Protein AF-A0A1A8MGW4-F1 (afdb_monomer_lite)

Secondary structure (DSSP, 8-state):
--HHHHHHHHHHTTHHHHHHHHHHHTSSTTSHHHHH-TTHHHHHHHHHHHHHHH--SGGGSHHHHHHHTT-TT-TT-HHHHHHHHHHHHHHHHHHHHHHHH-SSHHHHHT-HHHHHHHHHHHHHHS-GGG---SS--SHHHHHHHHHHHHHIIIIIHHHHHTTHHHHHSSGGGS-S--SSPPPSSTT---HHHHHHHSPPHHHHHHHHHHHHHHTS--

InterPro domains:
  IPR000907 Lipoxygenase [PTHR11771] (2-216)
  IPR013819 Lipoxygenase, C-terminal [PF00305] (2-186)
  IPR013819 Lipoxygenase, C-terminal [PS51393] (1-218)
  IPR036226 Lipoxigenase, C-terminal domain superfamily [SSF48484] (2-216)

Foldseek 3Di:
DDLLCVVCCVLCVCVVVVVVVCVVAQQDVVHLQQQFAACHNVNVVVVVVVVQQVAAPQCLQLVSVCVVVVNCPPPPPVVSVVLVVLLVVQLVVLLVSLCVPDVWLVSQQPPPVNLVVQCCCCVPPGDVPRHRDNGGRGSSNVSSNSSSSSCVSPVVCLVVQLCQLVQCVVVVRPASAFQDDDDPDPPPDDPVNVVNGGDDPVSSVSSNVVSVVRNDDD

Radius of gyration: 21.29 Å; chains: 1; bounding box: 43×35×67 Å

Sequence (218 aa):
QHPLHQLLMPHVKTSLQINLQARASLLAAKGVFDQAVSSGLKTIPVLLSRAAARTRYRSLCVPDDVVDRGVDKLPHSYYAQDALRVWDTLYRFVCSWVELYYRTDKHVQNDCELQNWICDINTHGFSGDSGFPSSFHAQAEVSKFVTMLIFSCSALHAAVNFSQLDFALWMPNCPGTMMQPPPQVKGQITEDDIVSFLPDANAACRVVMTLTMLSQPG

Organism: NCBI:txid704102

Structure (mmCIF, N/CA/C/O backbone):
data_AF-A0A1A8MGW4-F1
#
_entry.id   AF-A0A1A8MGW4-F1
#
loop_
_atom_site.group_PDB
_atom_site.id
_atom_site.type_symbol
_atom_site.label_atom_id
_atom_site.label_alt_id
_atom_site.label_comp_id
_atom_site.label_asym_id
_atom_site.label_entity_id
_atom_site.label_seq_id
_atom_site.pdbx_PDB_ins_code
_atom_site.Cartn_x
_atom_site.Cartn_y
_atom_site.Cartn_z
_atom_site.occupancy
_atom_site.B_iso_or_equiv
_atom_site.auth_seq_id
_atom_site.auth_comp_id
_atom_site.auth_asym_id
_atom_site.auth_atom_id
_atom_site.pdbx_PDB_model_num
ATOM 1 N N . GLN A 1 1 ? -1.111 4.229 30.331 1.00 83.19 1 GLN A N 1
ATOM 2 C CA . GLN A 1 1 ? -0.587 3.968 28.973 1.00 83.19 1 GLN A CA 1
ATOM 3 C C . GLN A 1 1 ? -1.745 3.430 28.147 1.00 83.19 1 GLN A C 1
ATOM 5 O O . GLN A 1 1 ? -2.419 2.533 28.638 1.00 83.19 1 GLN A O 1
ATOM 10 N N . HIS A 1 2 ? -2.020 4.002 26.974 1.00 97.88 2 HIS A N 1
ATOM 11 C CA . HIS A 1 2 ? -3.197 3.649 26.172 1.00 97.88 2 HIS A CA 1
ATOM 12 C C . HIS A 1 2 ? -3.078 2.224 25.579 1.00 97.88 2 HIS A C 1
ATOM 14 O O . HIS A 1 2 ? -2.012 1.889 25.047 1.00 97.88 2 HIS A O 1
ATOM 20 N N . PRO A 1 3 ? -4.125 1.374 25.623 1.00 97.69 3 PRO A N 1
ATOM 21 C CA . PRO A 1 3 ? -4.047 -0.019 25.164 1.00 97.69 3 PRO A CA 1
ATOM 22 C C . PRO A 1 3 ? -3.753 -0.144 23.664 1.00 97.69 3 PRO A C 1
ATOM 24 O O . PRO A 1 3 ? -2.980 -1.010 23.259 1.00 97.69 3 PRO A O 1
ATOM 27 N N . LEU A 1 4 ? -4.293 0.751 22.829 1.00 98.31 4 LEU A N 1
ATOM 28 C CA . LEU A 1 4 ? -3.977 0.744 21.394 1.00 98.31 4 LEU A CA 1
ATOM 29 C C . LEU A 1 4 ? -2.532 1.153 21.096 1.00 98.31 4 LEU A C 1
ATOM 31 O O . LEU A 1 4 ? -1.962 0.663 20.132 1.00 98.31 4 LEU A O 1
ATOM 35 N N . HIS A 1 5 ? -1.898 1.983 21.930 1.00 97.75 5 HIS A N 1
ATOM 36 C CA . HIS A 1 5 ? -0.476 2.282 21.757 1.00 97.75 5 HIS A CA 1
ATOM 37 C C . HIS A 1 5 ? 0.364 1.013 21.964 1.00 97.75 5 HIS A C 1
ATOM 39 O O . HIS A 1 5 ? 1.257 0.725 21.175 1.00 97.75 5 HIS A O 1
ATOM 45 N N . GLN A 1 6 ? 0.066 0.219 22.998 1.00 97.31 6 GLN A N 1
ATOM 46 C CA . GLN A 1 6 ? 0.772 -1.046 23.234 1.00 97.31 6 GLN A CA 1
ATOM 47 C C . GLN A 1 6 ? 0.593 -2.031 22.072 1.00 97.31 6 GLN A C 1
ATOM 49 O O . GLN A 1 6 ? 1.564 -2.663 21.663 1.00 97.31 6 GLN A O 1
ATOM 54 N N . LEU A 1 7 ? -0.619 -2.109 21.518 1.00 98.19 7 LEU A N 1
ATOM 55 C CA . LEU A 1 7 ? -0.929 -2.964 20.376 1.00 98.19 7 LEU A CA 1
ATOM 56 C C . LEU A 1 7 ? -0.235 -2.509 19.083 1.00 98.19 7 LEU A C 1
ATOM 58 O O . LEU A 1 7 ? 0.313 -3.329 18.358 1.00 98.19 7 LEU A O 1
ATOM 62 N N . LEU A 1 8 ? -0.265 -1.209 18.777 1.00 98.19 8 LEU A N 1
ATOM 63 C CA . LEU A 1 8 ? 0.142 -0.680 17.472 1.00 98.19 8 LEU A CA 1
ATOM 64 C C . LEU A 1 8 ? 1.644 -0.430 17.349 1.00 98.19 8 LEU A C 1
ATOM 66 O O . LEU A 1 8 ? 2.193 -0.566 16.256 1.00 98.19 8 LEU A O 1
ATOM 70 N N . MET A 1 9 ? 2.326 -0.066 18.438 1.00 96.62 9 MET A N 1
ATOM 71 C CA . MET A 1 9 ? 3.732 0.341 18.366 1.00 96.62 9 MET A CA 1
ATOM 72 C C . MET A 1 9 ? 4.667 -0.696 17.728 1.00 96.62 9 MET A C 1
ATOM 74 O O . MET A 1 9 ? 5.508 -0.282 16.926 1.00 96.62 9 MET A O 1
ATOM 78 N N . PRO A 1 10 ? 4.537 -2.013 17.986 1.00 96.44 10 PRO A N 1
ATOM 79 C CA . PRO A 1 10 ? 5.336 -3.022 17.291 1.00 96.44 10 PRO A CA 1
ATOM 80 C C . PRO A 1 10 ? 5.195 -2.992 15.761 1.00 96.44 10 PRO A C 1
ATOM 82 O O . PRO A 1 10 ? 6.145 -3.339 15.068 1.00 96.44 10 PRO A O 1
ATOM 85 N N . HIS A 1 11 ? 4.053 -2.541 15.231 1.00 97.00 11 HIS A N 1
ATOM 86 C CA . HIS A 1 11 ? 3.763 -2.525 13.794 1.00 97.00 11 HIS A CA 1
ATOM 87 C C . HIS A 1 11 ? 4.236 -1.254 13.074 1.00 97.00 11 HIS A C 1
ATOM 89 O O . HIS A 1 11 ? 4.415 -1.283 11.861 1.00 97.00 11 HIS A O 1
ATOM 95 N N . VAL A 1 12 ? 4.449 -0.144 13.791 1.00 96.06 12 VAL A N 1
ATOM 96 C CA . VAL A 1 12 ? 4.785 1.164 13.181 1.00 96.06 12 VAL A CA 1
ATOM 97 C C . VAL A 1 12 ? 6.164 1.700 13.567 1.00 96.06 12 VAL A C 1
ATOM 99 O O . VAL A 1 12 ? 6.613 2.707 13.017 1.00 96.06 12 VAL A O 1
ATOM 102 N N . LYS A 1 13 ? 6.857 1.045 14.511 1.00 93.19 13 LYS A N 1
ATOM 103 C CA . LYS A 1 13 ? 8.094 1.545 15.140 1.00 93.19 13 LYS A CA 1
ATOM 104 C C . LYS A 1 13 ? 9.158 2.009 14.141 1.00 93.19 13 LYS A C 1
ATOM 106 O O . LYS A 1 13 ? 9.820 3.013 14.386 1.00 93.19 13 LYS A O 1
ATOM 111 N N . THR A 1 14 ? 9.348 1.284 13.042 1.00 92.31 14 THR A N 1
ATOM 112 C CA . THR A 1 14 ? 10.408 1.554 12.055 1.00 92.31 14 THR A CA 1
ATOM 113 C C . THR A 1 14 ? 9.926 2.373 10.856 1.00 92.31 14 THR A C 1
ATOM 115 O O . THR A 1 14 ? 10.753 2.884 10.098 1.00 92.31 14 THR A O 1
ATOM 118 N N . SER A 1 15 ? 8.611 2.569 10.695 1.00 94.75 15 SER A N 1
ATOM 119 C CA . SER A 1 15 ? 8.018 3.180 9.499 1.00 94.75 15 SER A CA 1
ATOM 120 C C . SER A 1 15 ? 8.496 4.615 9.260 1.00 94.75 15 SER A C 1
ATOM 122 O O . SER A 1 15 ? 8.776 4.997 8.126 1.00 94.75 15 SER A O 1
ATOM 124 N N . LEU A 1 16 ? 8.647 5.424 10.314 1.00 94.31 16 LEU A N 1
ATOM 125 C CA . LEU A 1 16 ? 9.127 6.802 10.162 1.00 94.31 16 LEU A CA 1
ATOM 126 C C . LEU A 1 16 ? 10.582 6.850 9.676 1.00 94.31 16 LEU A C 1
ATOM 128 O O . LEU A 1 16 ? 10.905 7.625 8.776 1.00 94.31 16 LEU A O 1
ATOM 132 N N . GLN A 1 17 ? 11.445 6.010 10.252 1.00 95.12 17 GLN A N 1
ATOM 133 C CA . GLN A 1 17 ? 12.865 5.966 9.913 1.00 95.12 17 GLN A CA 1
ATOM 134 C C . GLN A 1 17 ? 13.069 5.570 8.448 1.00 95.12 17 GLN A C 1
ATOM 136 O O . GLN A 1 17 ? 13.756 6.285 7.716 1.00 95.12 17 GLN A O 1
ATOM 141 N N . ILE A 1 18 ? 12.433 4.480 8.003 1.00 93.44 18 ILE A N 1
ATOM 142 C CA . ILE A 1 18 ? 12.580 4.017 6.618 1.00 93.44 18 ILE A CA 1
ATOM 143 C C . ILE A 1 18 ? 12.002 5.031 5.621 1.00 93.44 18 ILE A C 1
ATOM 145 O O . ILE A 1 18 ? 12.614 5.290 4.587 1.00 93.44 18 ILE A O 1
ATOM 149 N N . ASN A 1 19 ? 10.899 5.707 5.964 1.00 96.25 19 ASN A N 1
ATOM 150 C CA . ASN A 1 19 ? 10.316 6.751 5.117 1.00 96.25 19 ASN A CA 1
ATOM 151 C C . ASN A 1 19 ? 11.226 7.982 4.986 1.00 96.25 19 ASN A C 1
ATOM 153 O O . ASN A 1 19 ? 11.299 8.583 3.914 1.00 96.25 19 ASN A O 1
ATOM 157 N N . LEU A 1 20 ? 11.930 8.378 6.051 1.00 96.12 20 LEU A N 1
ATOM 158 C CA . LEU A 1 20 ? 12.922 9.456 5.981 1.00 96.12 20 LEU A CA 1
ATOM 159 C C . LEU A 1 20 ? 14.117 9.060 5.108 1.00 96.12 20 LEU A C 1
ATOM 161 O O . LEU A 1 20 ? 14.551 9.855 4.275 1.00 96.12 20 LEU A O 1
ATOM 165 N N . GLN A 1 21 ? 14.598 7.824 5.239 1.00 94.75 21 GLN A N 1
ATOM 166 C CA . GLN A 1 21 ? 15.690 7.314 4.415 1.00 94.75 21 GLN A CA 1
ATOM 167 C C . GLN A 1 21 ? 15.291 7.231 2.935 1.00 94.75 21 GLN A C 1
ATOM 169 O O . GLN A 1 21 ? 16.032 7.713 2.082 1.00 94.75 21 GLN A O 1
ATOM 174 N N . ALA A 1 22 ? 14.090 6.732 2.625 1.00 94.81 22 ALA A N 1
ATOM 175 C CA . ALA A 1 22 ? 13.559 6.676 1.263 1.00 94.81 22 ALA A CA 1
ATOM 176 C C . ALA A 1 22 ? 13.463 8.065 0.610 1.00 94.81 22 ALA A C 1
ATOM 178 O O . ALA A 1 22 ? 13.804 8.223 -0.562 1.00 94.81 22 ALA A O 1
ATOM 179 N N . ARG A 1 23 ? 13.065 9.102 1.362 1.00 95.50 23 ARG A N 1
ATOM 180 C CA . ARG A 1 23 ? 13.070 10.489 0.859 1.00 95.50 23 ARG A CA 1
ATOM 181 C C . ARG A 1 23 ? 14.473 10.981 0.506 1.00 95.50 23 ARG A C 1
ATOM 183 O O . ARG A 1 23 ? 14.608 11.750 -0.437 1.00 95.50 23 ARG A O 1
ATOM 190 N N . ALA A 1 24 ? 15.495 10.540 1.238 1.00 94.25 24 ALA A N 1
ATOM 191 C CA . ALA A 1 24 ? 16.879 10.954 1.030 1.00 94.25 24 ALA A CA 1
ATOM 192 C C . ALA A 1 24 ? 17.615 10.148 -0.056 1.00 94.25 24 ALA A C 1
ATOM 194 O O . ALA A 1 24 ? 18.531 10.685 -0.674 1.00 94.25 24 ALA A O 1
ATOM 195 N N . SER A 1 25 ? 17.246 8.883 -0.292 1.00 91.94 25 SER A N 1
ATOM 196 C CA . SER A 1 25 ? 17.969 7.988 -1.213 1.00 91.94 25 SER A CA 1
ATOM 197 C C . SER A 1 25 ? 17.174 7.554 -2.447 1.00 91.94 25 SER A C 1
ATOM 199 O O . SER A 1 25 ? 17.747 7.430 -3.528 1.00 91.94 25 SER A O 1
ATOM 201 N N . LEU A 1 26 ? 15.864 7.323 -2.324 1.00 94.75 26 LEU A N 1
ATOM 202 C CA . LEU A 1 26 ? 15.024 6.854 -3.432 1.00 94.75 26 LEU A CA 1
ATOM 203 C C . LEU A 1 26 ? 14.402 8.025 -4.193 1.00 94.75 26 LEU A C 1
ATOM 205 O O . LEU A 1 26 ? 14.451 8.051 -5.422 1.00 94.75 26 LEU A O 1
ATOM 209 N N . LEU A 1 27 ? 13.840 8.986 -3.454 1.00 95.00 27 LEU A N 1
ATOM 210 C CA . LEU A 1 27 ? 13.022 10.089 -3.977 1.00 95.00 27 LEU A CA 1
ATOM 211 C C . LEU A 1 27 ? 13.767 11.437 -4.037 1.00 95.00 27 LEU A C 1
ATOM 213 O O . LEU A 1 27 ? 13.139 12.482 -4.208 1.00 95.00 27 LEU A O 1
ATOM 217 N N . ALA A 1 28 ? 15.091 11.422 -3.881 1.00 94.81 28 ALA A N 1
ATOM 218 C CA . ALA A 1 28 ? 15.945 12.603 -3.972 1.00 94.81 28 ALA A CA 1
ATOM 219 C C . ALA A 1 28 ? 16.583 12.744 -5.362 1.00 94.81 28 ALA A C 1
ATOM 221 O O . ALA A 1 28 ? 16.629 11.789 -6.138 1.00 94.81 28 ALA A O 1
ATOM 222 N N . ALA A 1 29 ? 17.135 13.927 -5.653 1.00 95.75 29 ALA A N 1
ATOM 223 C CA . ALA A 1 29 ? 17.996 14.140 -6.818 1.00 95.75 29 ALA A CA 1
ATOM 224 C C . ALA A 1 29 ? 19.143 13.121 -6.825 1.00 95.75 29 ALA A C 1
ATOM 226 O O . ALA A 1 29 ? 19.781 12.905 -5.794 1.00 95.75 29 ALA A O 1
ATOM 227 N N . LYS A 1 30 ? 19.412 12.513 -7.986 1.00 94.38 30 LYS A N 1
ATOM 228 C CA . LYS A 1 30 ? 20.348 11.383 -8.144 1.00 94.38 30 LYS A CA 1
ATOM 229 C C . LYS A 1 30 ? 19.950 10.108 -7.379 1.00 94.38 30 LYS A C 1
ATOM 231 O O . LYS A 1 30 ? 20.759 9.188 -7.294 1.00 94.38 30 LYS A O 1
ATOM 236 N N . GLY A 1 31 ? 18.735 10.046 -6.839 1.00 95.00 31 GLY A N 1
ATOM 237 C CA . GLY A 1 31 ? 18.153 8.839 -6.267 1.00 95.00 31 GLY A CA 1
ATOM 238 C C . GLY A 1 31 ? 17.671 7.862 -7.338 1.00 95.00 31 GLY A C 1
ATOM 239 O O . GLY A 1 31 ? 17.712 8.145 -8.536 1.00 95.00 31 GLY A O 1
ATOM 240 N N . VAL A 1 32 ? 17.185 6.699 -6.905 1.00 95.44 32 VAL A N 1
ATOM 241 C CA . VAL A 1 32 ? 16.803 5.598 -7.810 1.00 95.44 32 VAL A CA 1
ATOM 242 C C . VAL A 1 32 ? 15.712 6.016 -8.797 1.00 95.44 32 VAL A C 1
ATOM 244 O O . VAL A 1 32 ? 15.836 5.749 -9.992 1.00 95.44 32 VAL A O 1
ATOM 247 N N . PHE A 1 33 ? 14.680 6.725 -8.327 1.00 95.69 33 PHE A N 1
ATOM 248 C CA . PHE A 1 33 ? 13.597 7.183 -9.202 1.00 95.69 33 PHE A CA 1
ATOM 249 C C . PHE A 1 33 ? 14.053 8.225 -10.225 1.00 95.69 33 PHE A C 1
ATOM 251 O O . PHE A 1 33 ? 13.479 8.295 -11.303 1.00 95.69 33 PHE A O 1
ATOM 258 N N . ASP A 1 34 ? 15.075 9.018 -9.905 1.00 95.56 34 ASP A N 1
ATOM 259 C CA . ASP A 1 34 ? 15.643 10.016 -10.817 1.00 95.56 34 ASP A CA 1
ATOM 260 C C . ASP A 1 34 ? 16.519 9.369 -11.899 1.00 95.56 34 ASP A C 1
ATOM 262 O O . ASP A 1 34 ? 16.563 9.827 -13.035 1.00 95.56 34 ASP A O 1
ATOM 266 N N . GLN A 1 35 ? 17.227 8.293 -11.542 1.00 94.69 35 GLN A N 1
ATOM 267 C CA . GLN A 1 35 ? 18.264 7.700 -12.388 1.00 94.69 35 GLN A CA 1
ATOM 268 C C . GLN A 1 35 ? 17.813 6.497 -13.212 1.00 94.69 35 GLN A C 1
ATOM 270 O O . GLN A 1 35 ? 18.474 6.176 -14.196 1.00 94.69 35 GLN A O 1
ATOM 275 N N . ALA A 1 36 ? 16.771 5.782 -12.784 1.00 95.69 36 ALA A N 1
ATOM 276 C CA . ALA A 1 36 ? 16.476 4.459 -13.331 1.00 95.69 36 ALA A CA 1
ATOM 277 C C . ALA A 1 36 ? 14.982 4.155 -13.530 1.00 95.69 36 ALA A C 1
ATOM 279 O O . ALA A 1 36 ? 14.645 3.075 -14.013 1.00 95.69 36 ALA A O 1
ATOM 280 N N . VAL A 1 37 ? 14.082 5.084 -13.183 1.00 95.94 37 VAL A N 1
ATOM 281 C CA . VAL A 1 37 ? 12.630 4.894 -13.318 1.00 95.94 37 VAL A CA 1
ATOM 282 C C . VAL A 1 37 ? 12.035 5.989 -14.197 1.00 95.94 37 VAL A C 1
ATOM 284 O O . VAL A 1 37 ? 12.246 7.174 -13.954 1.00 95.94 37 VAL A O 1
ATOM 287 N N . S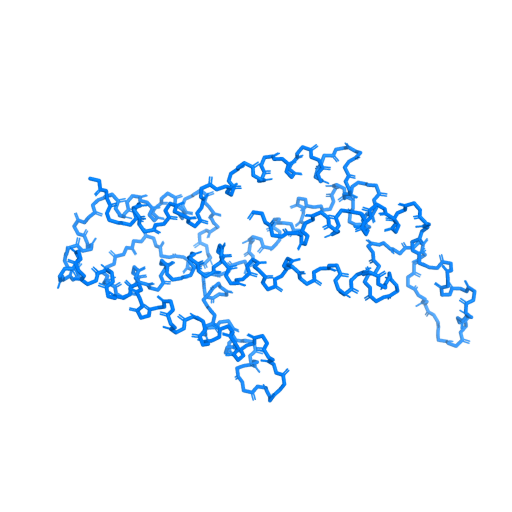ER A 1 38 ? 11.243 5.600 -15.199 1.00 94.25 38 SER A N 1
ATOM 288 C CA . SER A 1 38 ? 10.681 6.517 -16.211 1.00 94.25 38 SER A CA 1
ATOM 289 C C . SER A 1 38 ? 9.835 7.657 -15.641 1.00 94.25 38 SER A C 1
ATOM 291 O O . SER A 1 38 ? 9.742 8.723 -16.248 1.00 94.25 38 SER A O 1
ATOM 293 N N . SER A 1 39 ? 9.226 7.469 -14.466 1.00 91.56 39 SER A N 1
ATOM 294 C CA . SER A 1 39 ? 8.470 8.535 -13.813 1.00 91.56 39 SER A CA 1
ATOM 295 C C . SER A 1 39 ? 9.355 9.744 -13.489 1.00 91.56 39 SER A C 1
ATOM 297 O O . SER A 1 39 ? 8.867 10.877 -13.509 1.00 91.56 39 SER A O 1
ATOM 299 N N . GLY A 1 40 ? 10.640 9.531 -13.178 1.00 92.50 40 GLY A N 1
ATOM 300 C CA . GLY A 1 40 ? 11.527 10.578 -12.674 1.00 92.50 40 GLY A CA 1
ATOM 301 C C . GLY A 1 40 ? 10.993 11.231 -11.393 1.00 92.50 40 GLY A C 1
ATOM 302 O O . GLY A 1 40 ? 9.954 10.846 -10.853 1.00 92.50 40 GLY A O 1
ATOM 303 N N . LEU A 1 41 ? 11.658 12.281 -10.909 1.00 94.50 41 LEU A N 1
ATOM 304 C CA . LEU A 1 41 ? 11.217 12.981 -9.691 1.00 94.50 41 LEU A CA 1
ATOM 305 C C . LEU A 1 41 ? 10.024 13.914 -9.908 1.00 94.50 41 LEU A C 1
ATOM 307 O O . LEU A 1 41 ? 9.239 14.136 -8.990 1.00 94.50 41 LEU A O 1
ATOM 311 N N . LYS A 1 42 ? 9.859 14.459 -11.119 1.00 93.56 42 LYS A N 1
ATOM 312 C CA . LYS A 1 42 ? 8.791 15.430 -11.413 1.00 93.56 42 LYS A CA 1
ATOM 313 C C . LYS A 1 42 ? 7.399 14.797 -11.390 1.00 93.56 42 LYS A C 1
ATOM 315 O O . LYS A 1 42 ? 6.435 15.458 -11.014 1.00 93.56 42 LYS A O 1
ATOM 320 N N . THR A 1 43 ? 7.290 13.526 -11.776 1.00 93.88 43 THR A N 1
ATOM 321 C CA . THR A 1 43 ? 5.995 12.834 -11.861 1.00 93.88 43 THR A CA 1
ATOM 322 C C . THR A 1 43 ? 5.543 12.290 -10.511 1.00 93.88 43 THR A C 1
ATOM 324 O O . THR A 1 43 ? 4.340 12.196 -10.275 1.00 93.88 43 THR A O 1
ATOM 327 N N . ILE A 1 44 ? 6.469 11.964 -9.602 1.00 93.31 44 ILE A N 1
ATOM 328 C CA . ILE A 1 44 ? 6.143 11.330 -8.315 1.00 93.31 44 ILE A CA 1
ATOM 329 C C . ILE A 1 44 ? 5.135 12.146 -7.488 1.00 93.31 44 ILE A C 1
ATOM 331 O O . ILE A 1 44 ? 4.118 11.568 -7.102 1.00 93.31 44 ILE A O 1
ATOM 335 N N . PRO A 1 45 ? 5.301 13.467 -7.269 1.00 94.31 45 PRO A N 1
ATOM 336 C CA . PRO A 1 45 ? 4.310 14.257 -6.538 1.00 94.31 45 PRO A CA 1
ATOM 337 C C . PRO A 1 45 ? 2.923 14.235 -7.190 1.00 94.31 45 PRO A C 1
ATOM 339 O O . PRO A 1 45 ? 1.913 14.158 -6.494 1.00 94.31 45 PRO A O 1
ATOM 342 N N . VAL A 1 46 ? 2.861 14.252 -8.526 1.00 95.69 46 VAL A N 1
ATOM 343 C CA . VAL A 1 46 ? 1.597 14.211 -9.279 1.00 95.69 46 VAL A CA 1
ATOM 344 C C . VAL A 1 46 ? 0.918 12.852 -9.124 1.00 95.69 46 VAL A C 1
ATOM 346 O O . VAL A 1 46 ? -0.287 12.790 -8.879 1.00 95.69 46 VAL A O 1
ATOM 349 N N . LEU A 1 47 ? 1.681 11.763 -9.244 1.00 95.06 47 LEU A N 1
ATOM 350 C CA . LEU A 1 47 ? 1.171 10.404 -9.090 1.00 95.06 47 LEU A CA 1
ATOM 351 C C . LEU A 1 47 ? 0.653 10.169 -7.666 1.00 95.06 47 LEU A C 1
ATOM 353 O O . LEU A 1 47 ? -0.475 9.708 -7.503 1.00 95.06 47 LEU A O 1
ATOM 357 N N . LEU A 1 48 ? 1.438 10.546 -6.652 1.00 93.00 48 LEU A N 1
ATOM 358 C CA . LEU A 1 48 ? 1.065 10.403 -5.244 1.00 93.00 48 LEU A CA 1
ATOM 359 C C . LEU A 1 48 ? -0.142 11.271 -4.881 1.00 93.00 48 LEU A C 1
ATOM 361 O O . LEU A 1 48 ? -1.045 10.787 -4.209 1.00 93.00 48 LEU A O 1
ATOM 365 N N . SER A 1 49 ? -0.210 12.514 -5.369 1.00 92.94 49 SER A N 1
ATOM 366 C CA . SER A 1 49 ? -1.367 13.393 -5.152 1.00 92.94 49 SER A CA 1
ATOM 367 C C . SER A 1 49 ? -2.649 12.804 -5.750 1.00 92.94 49 SER A C 1
ATOM 369 O O . SER A 1 49 ? -3.680 12.744 -5.079 1.00 92.94 49 SER A O 1
ATOM 371 N N . ARG A 1 50 ? -2.586 12.292 -6.988 1.00 94.12 50 ARG A N 1
ATOM 372 C CA . ARG A 1 50 ? -3.734 11.642 -7.642 1.00 94.12 50 ARG A CA 1
ATOM 373 C C . ARG A 1 50 ? -4.145 10.348 -6.944 1.00 94.12 50 ARG A C 1
ATOM 375 O O . ARG A 1 50 ? -5.340 10.089 -6.827 1.00 94.12 50 ARG A O 1
ATOM 382 N N . ALA A 1 51 ? -3.180 9.543 -6.501 1.00 93.38 51 ALA A N 1
ATOM 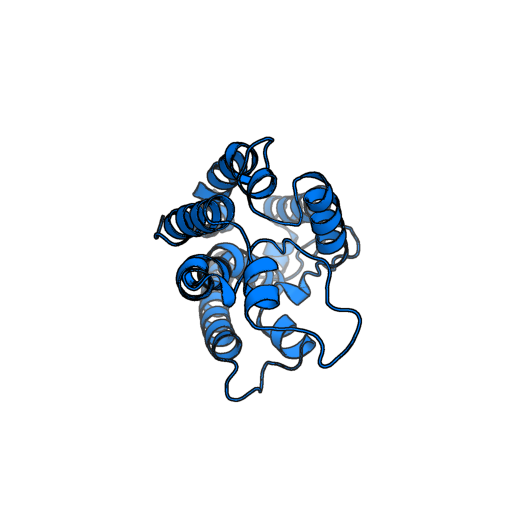383 C CA . ALA A 1 51 ? -3.450 8.336 -5.729 1.00 93.38 51 ALA A CA 1
ATOM 384 C C . ALA A 1 51 ? -4.126 8.684 -4.397 1.00 93.38 51 ALA A C 1
ATOM 386 O O . ALA A 1 51 ? -5.204 8.167 -4.125 1.00 93.38 51 ALA A O 1
ATOM 387 N N . ALA A 1 52 ? -3.572 9.632 -3.633 1.00 91.31 52 ALA A N 1
ATOM 388 C CA . ALA A 1 52 ? -4.123 10.077 -2.354 1.00 91.31 52 ALA A CA 1
ATOM 389 C C . ALA A 1 52 ? -5.568 10.586 -2.479 1.00 91.31 52 ALA A C 1
ATOM 391 O O . ALA A 1 52 ? -6.424 10.194 -1.690 1.00 91.31 52 ALA A O 1
ATOM 392 N N . ALA A 1 53 ? -5.876 11.372 -3.518 1.00 91.75 53 ALA A N 1
ATOM 393 C CA . ALA A 1 53 ? -7.236 11.853 -3.783 1.00 91.75 53 ALA A CA 1
ATOM 394 C C . ALA A 1 53 ? -8.239 10.720 -4.09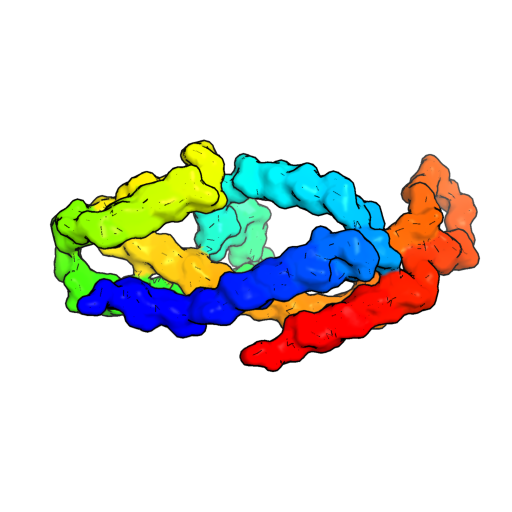6 1.00 91.75 53 ALA A C 1
ATOM 396 O O . ALA A 1 53 ? -9.451 10.875 -3.913 1.00 91.75 53 ALA A O 1
ATOM 397 N N . ARG A 1 54 ? -7.752 9.570 -4.578 1.00 92.19 54 ARG A N 1
ATOM 398 C CA . ARG A 1 54 ? -8.560 8.388 -4.918 1.00 92.19 54 ARG A CA 1
ATOM 399 C C . ARG A 1 54 ? -8.586 7.331 -3.819 1.00 92.19 54 ARG A C 1
ATOM 401 O O . ARG A 1 54 ? -9.450 6.461 -3.875 1.00 92.19 54 ARG A O 1
ATOM 408 N N . THR A 1 55 ? -7.695 7.404 -2.834 1.00 93.56 55 THR A N 1
ATOM 409 C CA . THR A 1 55 ? -7.688 6.486 -1.694 1.00 93.56 55 THR A CA 1
ATOM 410 C C . THR A 1 55 ? -9.006 6.587 -0.940 1.00 93.56 55 THR A C 1
ATOM 412 O O . THR A 1 55 ? -9.508 7.682 -0.664 1.00 93.56 55 THR A O 1
ATOM 415 N N . ARG A 1 56 ? -9.582 5.432 -0.614 1.00 95.25 56 ARG A N 1
ATOM 416 C CA . ARG A 1 56 ? -10.769 5.327 0.229 1.00 95.25 56 ARG A CA 1
ATOM 417 C C . ARG A 1 56 ? -10.461 4.415 1.406 1.00 95.25 56 ARG A C 1
ATOM 419 O O . ARG A 1 56 ? -9.736 3.441 1.245 1.00 95.25 56 ARG A O 1
ATOM 426 N N . TYR A 1 57 ? -11.039 4.678 2.574 1.00 96.81 57 TYR A N 1
ATOM 427 C CA . TYR A 1 57 ? -10.891 3.779 3.728 1.00 96.81 57 TYR A CA 1
ATOM 428 C C . TYR A 1 57 ? -11.278 2.340 3.364 1.00 96.81 57 TYR A C 1
ATOM 430 O O . TYR A 1 57 ? -10.552 1.391 3.645 1.00 96.81 57 TYR A O 1
ATOM 438 N N . ARG A 1 58 ? -12.379 2.205 2.620 1.00 97.12 58 ARG A N 1
ATOM 439 C CA . ARG A 1 58 ? -12.888 0.933 2.109 1.00 97.12 58 ARG A CA 1
ATOM 440 C C . ARG A 1 58 ? -11.867 0.176 1.244 1.00 97.12 58 ARG A C 1
ATOM 442 O O . ARG A 1 58 ? -11.744 -1.029 1.406 1.00 97.12 58 ARG A O 1
ATOM 449 N N . SER A 1 59 ? -11.067 0.865 0.421 1.00 96.75 59 SER A N 1
ATOM 450 C CA . SER A 1 59 ? -10.029 0.218 -0.404 1.00 96.75 59 SER A CA 1
ATOM 451 C C . SER A 1 59 ? -8.815 -0.268 0.398 1.00 96.75 59 SER A C 1
ATOM 453 O O . SER A 1 59 ? -7.945 -0.930 -0.155 1.00 96.75 59 SER A O 1
ATOM 455 N N . LEU A 1 60 ? -8.717 0.080 1.685 1.00 97.56 60 LEU A N 1
ATOM 456 C CA . LEU A 1 60 ? -7.676 -0.413 2.594 1.00 97.56 60 LEU A CA 1
ATOM 457 C C . LEU A 1 60 ? -8.177 -1.566 3.475 1.00 97.56 60 LEU A C 1
ATOM 459 O O . LEU A 1 60 ? -7.386 -2.223 4.151 1.00 97.56 60 LEU A O 1
ATOM 463 N N . CYS A 1 61 ? -9.484 -1.833 3.478 1.00 98.69 61 CYS A N 1
ATOM 464 C CA . CYS A 1 61 ? -10.067 -2.968 4.176 1.00 98.69 61 CYS A CA 1
ATOM 465 C C . CYS A 1 61 ? -10.179 -4.154 3.220 1.00 98.69 61 CYS A C 1
ATOM 467 O O . CYS A 1 61 ? -11.008 -4.133 2.315 1.00 98.69 61 CYS A O 1
ATOM 469 N N . VAL A 1 62 ? -9.381 -5.205 3.437 1.00 98.50 62 VAL A N 1
ATOM 470 C CA . VAL A 1 62 ? -9.260 -6.329 2.488 1.00 98.50 62 VAL A CA 1
ATOM 471 C C . VAL A 1 62 ? -10.607 -6.915 2.060 1.00 98.50 62 VAL A C 1
ATOM 473 O O . VAL A 1 62 ? -10.801 -7.022 0.853 1.00 98.50 62 VAL A O 1
ATOM 476 N N . PRO A 1 63 ? -11.551 -7.256 2.967 1.00 98.38 63 PRO A N 1
ATOM 477 C CA . PRO A 1 63 ? -12.823 -7.847 2.558 1.00 98.38 63 PRO A CA 1
ATOM 478 C C . PRO A 1 63 ? -13.655 -6.925 1.670 1.00 98.38 63 PRO A C 1
ATOM 480 O O . PRO A 1 63 ? -14.362 -7.402 0.790 1.00 98.38 63 PRO A O 1
ATOM 483 N N . ASP A 1 64 ? -13.566 -5.614 1.892 1.00 98.50 64 ASP A N 1
ATOM 484 C CA . ASP A 1 64 ? -14.287 -4.647 1.081 1.00 98.50 64 ASP A CA 1
ATOM 485 C C . ASP A 1 64 ? -13.603 -4.456 -0.282 1.00 98.50 64 ASP A C 1
ATOM 487 O O . ASP A 1 64 ? -14.269 -4.528 -1.309 1.00 98.50 64 ASP A O 1
ATOM 491 N N . ASP A 1 65 ? -12.277 -4.281 -0.308 1.00 98.31 65 ASP A N 1
ATOM 492 C CA . ASP A 1 65 ? -11.505 -4.066 -1.539 1.00 98.31 65 ASP A CA 1
ATOM 493 C C . ASP A 1 65 ? -11.645 -5.227 -2.535 1.00 98.31 65 ASP A C 1
ATOM 495 O O . ASP A 1 65 ? -11.889 -5.012 -3.726 1.00 98.31 65 ASP A O 1
ATOM 499 N N . VAL A 1 66 ? -11.522 -6.474 -2.067 1.00 98.00 66 VAL A N 1
ATOM 500 C CA . VAL A 1 66 ? -11.602 -7.639 -2.965 1.00 98.00 66 VAL A CA 1
ATOM 501 C C . VAL A 1 66 ? -13.002 -7.827 -3.548 1.00 98.00 66 VAL A C 1
ATOM 503 O O . VAL A 1 66 ? -13.124 -8.268 -4.691 1.00 98.00 66 VAL A O 1
ATOM 506 N N . VAL A 1 67 ? -14.046 -7.454 -2.803 1.00 98.00 67 VAL A N 1
ATOM 507 C CA . VAL A 1 67 ? -15.437 -7.476 -3.278 1.00 98.00 67 VAL A CA 1
ATOM 508 C C . VAL A 1 67 ? -15.691 -6.331 -4.252 1.00 98.00 67 VAL A C 1
ATOM 510 O O . VAL A 1 67 ? -16.219 -6.566 -5.336 1.00 98.00 67 VAL A O 1
ATOM 513 N N . ASP A 1 68 ? -15.270 -5.111 -3.915 1.00 97.50 68 ASP A N 1
ATOM 514 C CA . ASP A 1 68 ? -15.469 -3.924 -4.752 1.00 97.50 68 ASP A CA 1
ATOM 515 C C . ASP A 1 68 ? -14.783 -4.075 -6.122 1.00 97.50 68 ASP A C 1
ATOM 517 O O . ASP A 1 68 ? -15.285 -3.584 -7.134 1.00 97.50 68 ASP A O 1
ATOM 521 N N . ARG A 1 69 ? -13.655 -4.798 -6.178 1.00 96.94 69 ARG A N 1
ATOM 522 C CA . ARG A 1 69 ? -12.951 -5.134 -7.428 1.00 96.94 69 ARG A CA 1
ATOM 523 C C . ARG A 1 69 ? -13.467 -6.402 -8.119 1.00 96.94 69 ARG A C 1
ATOM 525 O O . ARG A 1 69 ? -13.024 -6.689 -9.229 1.00 96.94 69 ARG A O 1
ATOM 532 N N . GLY A 1 70 ? -14.364 -7.164 -7.490 1.00 96.88 70 GLY A N 1
ATOM 533 C CA . GLY A 1 70 ? -14.904 -8.419 -8.025 1.00 96.88 70 GLY A CA 1
ATOM 534 C C . GLY A 1 70 ? -13.879 -9.556 -8.117 1.00 96.88 70 GLY A C 1
ATOM 535 O O . GLY A 1 70 ? -13.962 -10.387 -9.021 1.00 96.88 70 GLY A O 1
ATOM 536 N N . VAL A 1 71 ? -12.884 -9.574 -7.223 1.00 96.94 71 VAL A N 1
ATOM 537 C CA . VAL A 1 71 ? -11.781 -10.556 -7.222 1.00 96.94 71 VAL A CA 1
ATOM 538 C C . VAL A 1 71 ? -11.837 -11.552 -6.060 1.00 96.94 71 VAL A C 1
ATOM 540 O O . VAL A 1 71 ? -10.984 -12.434 -5.975 1.00 96.94 71 VAL A O 1
ATOM 543 N N . ASP A 1 72 ? -12.837 -11.437 -5.185 1.00 94.88 72 ASP A N 1
ATOM 544 C CA . ASP A 1 72 ? -13.062 -12.282 -4.005 1.00 94.88 72 ASP A CA 1
ATOM 545 C C . ASP A 1 72 ? -13.331 -13.757 -4.354 1.00 94.88 72 ASP A C 1
ATOM 547 O O . ASP A 1 72 ? -12.960 -14.656 -3.601 1.00 94.88 72 ASP A O 1
ATOM 551 N N . LYS A 1 73 ? -13.942 -14.012 -5.516 1.00 93.44 73 LYS A N 1
ATOM 552 C CA . LYS A 1 73 ? -14.345 -15.356 -5.978 1.00 93.44 73 LYS A CA 1
ATOM 553 C C . LYS A 1 73 ? -13.500 -15.909 -7.122 1.00 93.44 73 LYS A C 1
ATOM 555 O O . LYS A 1 73 ? -13.832 -16.957 -7.675 1.00 93.44 73 LYS A O 1
ATOM 560 N N . LEU A 1 74 ? -12.428 -15.221 -7.511 1.00 95.88 74 LEU A N 1
ATOM 561 C CA . LEU A 1 74 ? -11.573 -15.695 -8.596 1.00 95.88 74 LEU A CA 1
ATOM 562 C C . LEU A 1 74 ? -10.770 -16.931 -8.142 1.00 95.88 74 LEU A C 1
ATOM 564 O O . LEU A 1 74 ? -10.021 -16.842 -7.165 1.00 95.88 74 LEU A O 1
ATOM 568 N N . PRO A 1 75 ? -10.861 -18.071 -8.858 1.00 92.69 75 PRO A N 1
ATOM 569 C CA . PRO A 1 75 ? -10.289 -19.342 -8.402 1.00 92.69 75 PRO A CA 1
ATOM 570 C C . PRO A 1 75 ? -8.762 -19.320 -8.233 1.00 92.69 75 PRO A C 1
ATOM 572 O O . PRO A 1 75 ? -8.235 -20.060 -7.408 1.00 92.69 75 PRO A O 1
ATOM 575 N N . HIS A 1 76 ? -8.056 -18.442 -8.952 1.00 94.81 76 HIS A N 1
ATOM 576 C CA . HIS A 1 76 ? -6.591 -18.325 -8.903 1.00 94.81 76 HIS A CA 1
ATOM 577 C C . HIS A 1 76 ? -6.100 -16.959 -8.402 1.00 94.81 76 HIS A C 1
ATOM 579 O O . HIS A 1 76 ? -4.974 -16.556 -8.682 1.00 94.81 76 HIS A O 1
ATOM 585 N N . SER A 1 77 ? -6.930 -16.231 -7.649 1.00 96.62 77 SER A N 1
ATOM 586 C CA . SER A 1 77 ? -6.491 -15.020 -6.948 1.00 96.62 77 SER A CA 1
ATOM 587 C C . SER A 1 77 ? -5.891 -15.392 -5.589 1.00 96.62 77 SER A C 1
ATOM 589 O O . SER A 1 77 ? -6.513 -15.191 -4.547 1.00 96.62 77 SER A O 1
ATOM 591 N N . TYR A 1 78 ? -4.686 -15.972 -5.597 1.00 96.88 78 TYR A N 1
ATOM 592 C CA . TYR A 1 78 ? -4.031 -16.457 -4.372 1.00 96.88 78 TYR A CA 1
ATOM 593 C C . TYR A 1 78 ? -3.818 -15.340 -3.346 1.00 96.88 78 TYR A C 1
ATOM 595 O O . TYR A 1 78 ? -4.105 -15.529 -2.169 1.00 96.88 78 TYR A O 1
ATOM 603 N N . TYR A 1 79 ? -3.449 -14.137 -3.805 1.00 97.19 79 TYR A N 1
ATOM 604 C CA . TYR A 1 79 ? -3.388 -12.962 -2.934 1.00 97.19 79 TYR A CA 1
ATOM 605 C C . TYR A 1 79 ? -4.725 -12.699 -2.232 1.00 97.19 79 TYR A C 1
ATOM 607 O O . TYR A 1 79 ? -4.733 -12.521 -1.022 1.00 97.19 79 TYR A O 1
ATOM 615 N N . ALA A 1 80 ? -5.858 -12.687 -2.947 1.00 97.75 80 ALA A N 1
ATOM 616 C CA . ALA A 1 80 ? -7.150 -12.405 -2.316 1.00 97.75 80 ALA A CA 1
ATOM 617 C C . ALA A 1 80 ? -7.536 -13.496 -1.308 1.00 97.75 80 ALA A C 1
ATOM 619 O O . ALA A 1 80 ? -7.993 -13.179 -0.211 1.00 97.75 80 ALA A O 1
ATOM 620 N N . GLN A 1 81 ? -7.307 -14.764 -1.657 1.00 97.62 81 GLN A N 1
ATOM 621 C CA . GLN A 1 81 ? -7.588 -15.905 -0.783 1.00 97.62 81 GLN A CA 1
ATOM 622 C C . GLN A 1 81 ? -6.780 -15.827 0.520 1.00 97.62 81 GLN A C 1
ATOM 624 O O . GLN A 1 81 ? -7.349 -15.941 1.607 1.00 97.62 81 GLN A O 1
ATOM 629 N N . ASP A 1 82 ? -5.473 -15.578 0.430 1.00 98.00 82 ASP A N 1
ATOM 630 C CA . ASP A 1 82 ? -4.606 -15.507 1.606 1.00 98.00 82 ASP A CA 1
ATOM 631 C C . ASP A 1 82 ? -4.809 -14.211 2.398 1.00 98.00 82 ASP A C 1
ATOM 633 O O . ASP A 1 82 ? -4.910 -14.252 3.626 1.00 98.00 82 ASP A O 1
ATOM 637 N N . ALA A 1 83 ? -4.966 -13.069 1.722 1.00 98.31 83 ALA A N 1
ATOM 638 C CA . ALA A 1 83 ? -5.235 -11.787 2.367 1.00 98.31 83 ALA A CA 1
ATOM 639 C C . ALA A 1 83 ? -6.532 -11.828 3.187 1.00 98.31 83 ALA A C 1
ATOM 641 O O . ALA A 1 83 ? -6.545 -11.328 4.309 1.00 98.31 83 ALA A O 1
ATOM 642 N N . LEU A 1 84 ? -7.599 -12.461 2.681 1.00 98.44 84 LEU A N 1
ATOM 643 C CA . LEU A 1 84 ? -8.853 -12.642 3.421 1.00 98.44 84 LEU A CA 1
ATOM 644 C C . LEU A 1 84 ? -8.661 -13.480 4.692 1.00 98.44 84 LEU A C 1
ATOM 646 O O . LEU A 1 84 ? -9.186 -13.124 5.746 1.00 98.44 84 LEU A O 1
ATOM 650 N N . ARG A 1 85 ? -7.883 -14.567 4.621 1.00 98.44 85 ARG A N 1
ATOM 651 C CA . ARG A 1 85 ? -7.609 -15.441 5.777 1.00 98.44 85 ARG A CA 1
ATOM 652 C C . ARG A 1 85 ? -6.767 -14.741 6.841 1.00 98.44 85 ARG A C 1
ATOM 654 O O . ARG A 1 85 ? -7.048 -14.861 8.036 1.00 98.44 85 ARG A O 1
ATOM 661 N N . VAL A 1 86 ? -5.739 -14.005 6.414 1.00 98.69 86 VAL A N 1
ATOM 662 C CA . VAL A 1 86 ? -4.890 -13.217 7.317 1.00 98.69 86 VAL A CA 1
ATOM 663 C C . VAL A 1 86 ? -5.690 -12.075 7.937 1.00 98.69 86 VAL A C 1
ATOM 665 O O . VAL A 1 86 ? -5.603 -11.861 9.145 1.00 98.69 86 VAL A O 1
ATOM 668 N N . TRP A 1 87 ? -6.515 -11.388 7.143 1.00 98.81 87 TRP A N 1
ATOM 669 C CA . TRP A 1 87 ? -7.416 -10.353 7.636 1.00 98.81 87 TRP A CA 1
ATOM 670 C C . TRP A 1 87 ? -8.377 -10.892 8.694 1.00 98.81 87 TRP A C 1
ATOM 672 O O . TRP A 1 87 ? -8.461 -10.302 9.764 1.00 98.81 87 TRP A O 1
ATOM 682 N N . ASP A 1 88 ? -9.074 -12.004 8.436 1.00 98.75 88 ASP A N 1
ATOM 683 C CA . ASP A 1 88 ? -10.008 -12.606 9.401 1.00 98.75 88 ASP A CA 1
ATOM 684 C C . ASP A 1 88 ? -9.312 -12.951 10.725 1.00 98.75 88 ASP A C 1
ATOM 686 O O . ASP A 1 88 ? -9.793 -12.612 11.808 1.00 98.75 88 ASP A O 1
ATOM 690 N N . THR A 1 89 ? -8.120 -13.548 10.639 1.00 98.75 89 THR A N 1
ATOM 691 C CA . THR A 1 89 ? -7.319 -13.900 11.818 1.00 98.75 89 THR A CA 1
ATOM 692 C C . THR A 1 89 ? -6.930 -12.658 12.625 1.00 98.75 89 THR A C 1
ATOM 694 O O . THR A 1 89 ? -7.117 -12.629 13.844 1.00 98.75 89 THR A O 1
ATOM 697 N N . LEU A 1 90 ? -6.425 -11.615 11.955 1.00 98.69 90 LEU A N 1
ATOM 698 C CA . LEU A 1 90 ? -6.071 -10.350 12.601 1.00 98.69 90 LEU A CA 1
ATOM 699 C C . LEU A 1 90 ? -7.300 -9.648 13.181 1.00 98.69 90 LEU A C 1
ATOM 701 O O . LEU A 1 90 ? -7.239 -9.165 14.308 1.00 98.69 90 LEU A O 1
ATOM 705 N N . TYR A 1 91 ? -8.417 -9.636 12.456 1.00 98.88 91 TYR A N 1
ATOM 706 C CA . TYR A 1 91 ? -9.658 -9.013 12.897 1.00 98.88 91 TYR A CA 1
ATOM 707 C C . TYR A 1 91 ? -10.158 -9.637 14.195 1.00 98.88 91 TYR A C 1
ATOM 709 O O . TYR A 1 91 ? -10.433 -8.923 15.154 1.00 98.88 91 TYR A O 1
ATOM 717 N N . ARG A 1 92 ? -10.187 -10.972 14.277 1.00 98.81 92 ARG A N 1
ATOM 718 C CA . ARG A 1 92 ? -10.577 -11.690 15.498 1.00 98.81 92 ARG A CA 1
ATOM 719 C C . ARG A 1 92 ? -9.658 -11.371 16.675 1.00 98.81 92 ARG A C 1
ATOM 721 O O . ARG A 1 92 ? -10.153 -11.116 17.769 1.00 98.81 92 ARG A O 1
ATOM 728 N N . PHE A 1 93 ? -8.343 -11.343 16.450 1.00 98.75 93 PHE A N 1
ATOM 729 C CA . PHE A 1 93 ? -7.372 -10.955 17.477 1.00 98.75 93 PHE A CA 1
ATOM 730 C C . PHE A 1 93 ? -7.615 -9.524 17.981 1.00 98.75 93 PHE A C 1
ATOM 732 O O . PHE A 1 93 ? -7.681 -9.292 19.189 1.00 98.75 93 PHE A O 1
ATOM 739 N N . VAL A 1 94 ? -7.801 -8.574 17.064 1.00 98.81 94 VAL A N 1
ATOM 740 C CA . VAL A 1 94 ? -8.051 -7.171 17.399 1.00 98.81 94 VAL A CA 1
ATOM 741 C C . VAL A 1 94 ? -9.399 -6.996 18.100 1.00 98.81 94 VAL A C 1
ATOM 743 O O . VAL A 1 94 ? -9.470 -6.226 19.052 1.00 98.81 94 VAL A O 1
ATOM 746 N N . CYS A 1 95 ? -10.456 -7.707 17.694 1.00 98.69 95 CYS A N 1
ATOM 747 C CA . CYS A 1 95 ? -11.737 -7.709 18.408 1.00 98.69 95 CYS A CA 1
ATOM 748 C C . CYS A 1 95 ? -11.553 -8.142 19.863 1.00 98.69 95 CYS A C 1
ATOM 750 O O . CYS A 1 95 ? -11.917 -7.387 20.759 1.00 98.69 95 CYS A O 1
ATOM 752 N N . SER A 1 96 ? -10.889 -9.276 20.110 1.00 98.62 96 SER A N 1
ATOM 753 C CA . SER A 1 96 ? -10.618 -9.734 21.479 1.00 98.62 96 SER A CA 1
ATOM 754 C C . SER A 1 96 ? -9.777 -8.738 22.286 1.00 98.62 96 SER A C 1
ATOM 756 O O . SER A 1 96 ? -10.016 -8.558 23.479 1.00 98.62 96 SER A O 1
ATOM 758 N N . TRP A 1 97 ? -8.810 -8.061 21.654 1.00 98.56 97 TRP A N 1
ATOM 759 C CA . TRP A 1 97 ? -8.043 -6.999 22.310 1.00 98.56 97 TRP A CA 1
ATOM 760 C C . TRP A 1 97 ? -8.923 -5.797 22.667 1.00 98.56 97 TRP A C 1
ATOM 762 O O . TRP A 1 97 ? -8.871 -5.306 23.790 1.00 98.56 97 TRP A O 1
ATOM 772 N N . VAL A 1 98 ? -9.739 -5.311 21.731 1.00 98.56 98 VAL A N 1
ATOM 773 C CA . VAL A 1 98 ? -10.623 -4.156 21.946 1.00 98.56 98 VAL A CA 1
ATOM 774 C C . VAL A 1 98 ? -11.653 -4.461 23.034 1.00 98.56 98 VAL A C 1
ATOM 776 O O . VAL A 1 98 ? -11.783 -3.662 23.956 1.00 98.56 98 VAL A O 1
ATOM 779 N N . GLU A 1 99 ? -12.305 -5.623 22.996 1.00 98.00 99 GLU A N 1
ATOM 780 C CA . GLU A 1 99 ? -13.306 -6.056 23.986 1.00 98.00 99 GLU A CA 1
ATOM 781 C C . GLU A 1 99 ? -12.729 -6.168 25.409 1.00 98.00 99 GLU A C 1
ATOM 783 O O . GLU A 1 99 ? -13.429 -5.917 26.395 1.00 98.00 99 GLU A O 1
ATOM 788 N N . LEU A 1 100 ? -11.436 -6.494 25.538 1.00 97.81 100 LEU A N 1
ATOM 789 C CA . LEU A 1 100 ? -10.753 -6.555 26.833 1.00 97.81 100 LEU A CA 1
ATOM 790 C C . LEU A 1 100 ? -10.697 -5.184 27.529 1.00 97.81 100 LEU A C 1
ATOM 792 O O . LEU A 1 100 ? -10.826 -5.110 28.755 1.00 97.81 100 LEU A O 1
ATOM 796 N N . TYR A 1 101 ? -10.513 -4.102 26.765 1.00 97.88 101 TYR A N 1
ATOM 797 C CA . TYR A 1 101 ? -10.340 -2.744 27.298 1.00 97.88 101 TYR A CA 1
ATOM 798 C C . TYR A 1 101 ? -11.607 -1.880 27.188 1.00 97.88 101 TYR A C 1
ATOM 800 O O . TYR A 1 101 ? -11.891 -1.074 28.078 1.00 97.88 101 TYR A O 1
ATOM 808 N N . TYR A 1 102 ? -12.419 -2.080 26.153 1.00 98.19 102 TYR A N 1
ATOM 809 C CA . TYR A 1 102 ? -13.669 -1.367 25.910 1.00 98.19 102 TYR A CA 1
ATOM 810 C C . TYR A 1 102 ? -14.851 -2.318 26.085 1.00 98.19 102 TYR A C 1
ATOM 812 O O . TYR A 1 102 ? -15.280 -2.964 25.148 1.00 98.19 102 TYR A O 1
ATOM 820 N N . ARG A 1 103 ? -15.433 -2.383 27.286 1.00 96.06 103 ARG A N 1
ATOM 821 C CA . ARG A 1 103 ? -16.566 -3.294 27.561 1.00 96.06 103 ARG A CA 1
ATOM 822 C C . ARG A 1 103 ? -17.866 -2.921 26.846 1.00 96.06 103 ARG A C 1
ATOM 824 O O . ARG A 1 103 ? -18.772 -3.741 26.749 1.00 96.06 103 ARG A O 1
ATOM 831 N N . THR A 1 104 ? -18.007 -1.656 26.457 1.00 97.75 104 THR A N 1
ATOM 832 C CA . THR A 1 104 ? -19.198 -1.125 25.788 1.00 97.75 104 THR A CA 1
ATOM 833 C C . THR A 1 104 ? -18.796 -0.045 24.797 1.00 97.75 104 THR A C 1
ATOM 835 O O . THR A 1 104 ? -17.776 0.625 24.971 1.00 97.75 104 THR A O 1
ATOM 838 N N . ASP A 1 105 ? -19.661 0.212 23.824 1.00 98.50 105 ASP A N 1
ATOM 839 C CA . ASP A 1 105 ? -19.500 1.303 22.858 1.00 98.50 105 ASP A CA 1
ATOM 840 C C . ASP A 1 105 ? -19.424 2.682 23.533 1.00 98.50 105 ASP A C 1
ATOM 842 O O . ASP A 1 105 ? -18.723 3.579 23.073 1.00 98.50 105 ASP A O 1
ATOM 846 N N . LYS A 1 106 ? -20.043 2.835 24.710 1.00 98.38 106 LYS A N 1
ATOM 847 C CA . LYS A 1 106 ? -19.923 4.055 25.516 1.00 98.38 106 LYS A CA 1
ATOM 848 C C . LYS A 1 106 ? -18.489 4.306 25.993 1.00 98.38 106 LYS A C 1
ATOM 850 O O . LYS A 1 106 ? -18.093 5.459 26.118 1.00 98.38 106 LYS A O 1
ATOM 855 N N . HIS A 1 107 ? -17.701 3.260 26.255 1.00 98.38 107 HIS A N 1
ATOM 856 C CA . HIS A 1 107 ? -16.287 3.442 26.598 1.00 98.38 107 HIS A CA 1
ATOM 857 C C . HIS A 1 107 ? -15.496 3.987 25.404 1.00 98.38 107 HIS A C 1
ATOM 859 O O . HIS A 1 107 ? -14.665 4.861 25.601 1.00 98.38 107 HIS A O 1
ATOM 865 N N . VAL A 1 108 ? -15.790 3.520 24.184 1.00 98.62 108 VAL A N 1
ATOM 866 C CA . VAL A 1 108 ? -15.174 4.027 22.944 1.00 98.62 108 VAL A CA 1
ATOM 867 C C . VAL A 1 108 ? -15.520 5.503 22.733 1.00 98.62 108 VAL A C 1
ATOM 869 O O . VAL A 1 108 ? -14.638 6.324 22.496 1.00 98.62 108 VAL A O 1
ATOM 872 N N . GLN A 1 109 ? -16.799 5.856 22.877 1.00 98.56 109 GLN A N 1
ATOM 873 C CA . GLN A 1 109 ? -17.282 7.232 22.709 1.00 98.56 109 GLN A CA 1
ATOM 874 C C . GLN A 1 109 ? -16.678 8.205 23.731 1.00 98.56 109 GLN A C 1
ATOM 876 O O . GLN A 1 109 ? -16.443 9.367 23.413 1.00 98.56 109 GLN A O 1
ATOM 881 N N . ASN A 1 110 ? -16.424 7.733 24.954 1.00 98.31 110 ASN A N 1
ATOM 882 C CA . ASN A 1 110 ? -15.889 8.551 26.043 1.00 98.31 110 ASN A CA 1
ATOM 883 C C . ASN A 1 110 ? -14.353 8.644 26.055 1.00 98.31 110 ASN A C 1
ATOM 885 O O . ASN A 1 110 ? -13.803 9.370 26.884 1.00 98.31 110 ASN A O 1
ATOM 889 N N . ASP A 1 111 ? -13.653 7.913 25.187 1.00 98.62 111 ASP A N 1
ATOM 890 C CA . ASP A 1 111 ? -12.192 7.904 25.134 1.00 98.62 111 ASP A CA 1
ATOM 891 C C . ASP A 1 111 ? -11.666 9.068 24.287 1.00 98.62 111 ASP A C 1
ATOM 893 O O . ASP A 1 111 ? -11.551 8.982 23.065 1.00 98.62 111 ASP A O 1
ATOM 897 N N . CYS A 1 112 ? -11.347 10.184 24.941 1.00 98.31 112 CYS A N 1
ATOM 898 C CA . CYS A 1 112 ? -10.878 11.380 24.250 1.00 98.31 112 CYS A CA 1
ATOM 899 C C . CYS A 1 112 ? -9.530 11.188 23.537 1.00 98.31 112 CYS A C 1
ATOM 901 O O . CYS A 1 112 ? -9.306 11.834 22.516 1.00 98.31 112 CYS A O 1
ATOM 903 N N . GLU A 1 113 ? -8.647 10.306 24.018 1.00 98.50 113 GLU A N 1
ATOM 904 C CA . GLU A 1 113 ? -7.366 10.028 23.358 1.00 98.50 113 GLU A CA 1
ATOM 905 C C . GLU A 1 113 ? -7.604 9.299 22.031 1.00 98.50 113 GLU A C 1
ATOM 907 O O . GLU A 1 113 ? -7.066 9.704 20.998 1.00 98.50 113 GLU A O 1
ATOM 912 N N . LEU A 1 114 ? -8.478 8.288 22.036 1.00 98.56 114 LEU A N 1
ATOM 913 C CA . LEU A 1 114 ? -8.904 7.563 20.840 1.00 98.56 114 LEU A CA 1
ATOM 914 C C . LEU A 1 114 ? -9.583 8.481 19.812 1.00 98.56 114 LEU A C 1
ATOM 916 O O . LEU A 1 114 ? -9.265 8.408 18.622 1.00 98.56 114 LEU A O 1
ATOM 920 N N . GLN A 1 115 ? -10.497 9.352 20.256 1.00 98.44 115 GLN A N 1
ATOM 921 C CA . GLN A 1 115 ? -11.187 10.287 19.358 1.00 98.44 115 GLN A CA 1
ATOM 922 C C . GLN A 1 115 ? -10.222 11.320 18.762 1.00 98.44 115 GLN A C 1
ATOM 924 O O . GLN A 1 115 ? -10.266 11.593 17.562 1.00 98.44 115 GLN A O 1
ATOM 929 N N . ASN A 1 116 ? -9.306 11.859 19.570 1.00 98.00 116 ASN A N 1
ATOM 930 C CA . ASN A 1 116 ? -8.292 12.795 19.087 1.00 98.00 116 ASN A CA 1
ATOM 931 C C . ASN A 1 116 ? -7.341 12.129 18.087 1.00 98.00 116 ASN A C 1
ATOM 933 O O . ASN A 1 116 ? -6.965 12.754 17.099 1.00 98.00 116 ASN A O 1
ATOM 937 N N . TRP A 1 117 ? -6.990 10.860 18.302 1.00 97.88 117 TRP A N 1
ATOM 938 C CA . TRP A 1 117 ? -6.126 10.111 17.393 1.00 97.88 117 TRP A CA 1
ATOM 939 C C . TRP A 1 117 ? -6.738 9.952 15.997 1.00 97.88 117 TRP A C 1
ATOM 941 O O . TRP A 1 117 ? -6.072 10.242 15.002 1.00 97.88 117 TRP A O 1
ATOM 951 N N . ILE A 1 118 ? -8.006 9.537 15.895 1.00 96.75 118 ILE A N 1
ATOM 952 C CA . ILE A 1 118 ? -8.646 9.399 14.579 1.00 96.75 118 ILE A CA 1
ATOM 953 C C . ILE A 1 118 ? -8.916 10.757 13.920 1.00 96.75 118 I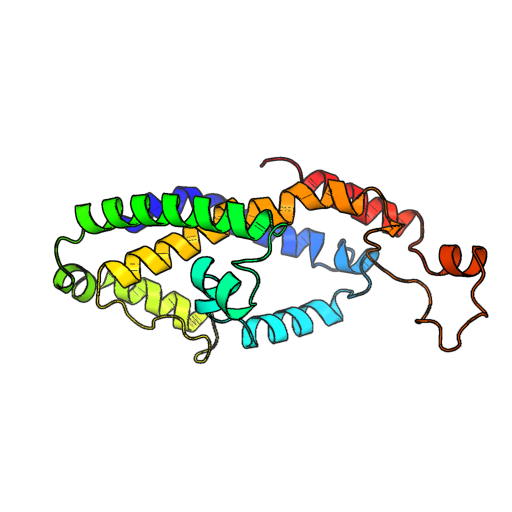LE A C 1
ATOM 955 O O . ILE A 1 118 ? -8.755 10.889 12.707 1.00 96.75 118 ILE A O 1
ATOM 959 N N . CYS A 1 119 ? -9.240 11.780 14.714 1.00 95.12 119 CYS A N 1
ATOM 960 C CA . CYS A 1 119 ? -9.379 13.152 14.233 1.00 95.12 119 CYS A CA 1
ATOM 961 C C . CYS A 1 119 ? -8.071 13.671 13.611 1.00 95.12 119 CYS A C 1
ATOM 963 O O . CYS A 1 119 ? -8.093 14.249 12.523 1.00 95.12 119 CYS A O 1
ATOM 965 N N . ASP A 1 120 ? -6.925 13.411 14.248 1.00 95.69 120 ASP A N 1
ATOM 966 C CA . ASP A 1 120 ? -5.608 13.812 13.746 1.00 95.69 120 ASP A CA 1
ATOM 967 C C . ASP A 1 120 ? -5.253 13.105 12.427 1.00 95.69 120 ASP A C 1
ATOM 969 O O . ASP A 1 120 ? -4.846 13.750 11.457 1.00 95.69 120 ASP A O 1
ATOM 973 N N . ILE A 1 121 ? -5.506 11.791 12.343 1.00 94.56 121 ILE A N 1
ATOM 974 C CA . ILE A 1 121 ? -5.338 11.014 11.103 1.00 94.56 121 ILE A CA 1
ATOM 975 C C . ILE A 1 121 ? -6.221 11.568 9.982 1.00 94.56 121 ILE A C 1
ATOM 977 O O . ILE A 1 121 ? -5.767 11.682 8.844 1.00 94.56 121 ILE A O 1
ATOM 981 N N . ASN A 1 122 ? -7.477 11.902 10.275 1.00 90.81 122 ASN A N 1
ATOM 982 C CA . ASN A 1 122 ? -8.399 12.436 9.277 1.00 90.81 122 ASN A CA 1
ATOM 983 C C . ASN A 1 122 ? -7.954 13.828 8.799 1.00 90.81 122 ASN A C 1
ATOM 985 O O . ASN A 1 122 ? -7.892 14.076 7.599 1.00 90.81 122 ASN A O 1
ATOM 989 N N . THR A 1 123 ? -7.558 14.696 9.732 1.00 90.94 123 THR A N 1
ATOM 990 C CA . THR A 1 123 ? -7.189 16.092 9.454 1.00 90.94 123 THR A CA 1
ATOM 991 C C . THR A 1 123 ? -5.888 16.209 8.662 1.00 90.94 123 THR A C 1
ATOM 993 O O . THR A 1 123 ? -5.793 17.032 7.751 1.00 90.94 123 THR A O 1
ATOM 996 N N . HIS A 1 124 ? -4.877 15.402 8.997 1.00 91.75 124 HIS A N 1
ATOM 997 C CA . HIS A 1 124 ? -3.530 15.538 8.433 1.00 91.75 124 HIS A CA 1
ATOM 998 C C . HIS A 1 124 ? -3.136 14.409 7.474 1.00 91.75 124 HIS A C 1
ATOM 1000 O O . HIS A 1 124 ? -2.186 14.565 6.704 1.00 91.75 124 HIS A O 1
ATOM 1006 N N . GLY A 1 125 ? -3.821 13.265 7.522 1.00 86.56 125 GLY A N 1
ATOM 1007 C CA . GLY A 1 125 ? -3.447 12.066 6.771 1.00 86.56 125 GLY A CA 1
ATOM 1008 C C . GLY A 1 125 ? -4.175 11.892 5.439 1.00 86.56 125 GLY A C 1
ATOM 1009 O O . GLY A 1 125 ? -3.571 11.405 4.483 1.00 86.56 125 GLY A O 1
ATOM 1010 N N . PHE A 1 126 ? -5.450 12.281 5.350 1.00 83.19 126 PHE A N 1
ATOM 1011 C CA . PHE A 1 126 ? -6.293 11.992 4.185 1.00 83.19 126 PHE A CA 1
ATOM 1012 C C . PHE A 1 126 ? -7.158 13.189 3.775 1.00 83.19 126 PHE A C 1
ATOM 1014 O O . PHE A 1 126 ? -7.356 14.135 4.525 1.00 83.19 126 PHE A O 1
ATOM 1021 N N . SER A 1 127 ? -7.682 13.164 2.548 1.00 77.81 127 SER A N 1
ATOM 1022 C CA . SER A 1 127 ? -8.684 14.144 2.110 1.00 77.81 127 SER A CA 1
ATOM 1023 C C . SER A 1 127 ? -10.049 13.848 2.748 1.00 77.81 127 SER A C 1
ATOM 1025 O O . SER A 1 127 ? -10.381 12.680 2.956 1.00 77.81 127 SER A O 1
ATOM 1027 N N . GLY A 1 128 ? -10.868 14.877 2.992 1.00 73.81 128 GLY A N 1
ATOM 1028 C CA . GLY A 1 128 ? -12.173 14.734 3.664 1.00 73.81 128 GLY A CA 1
ATOM 1029 C C . GLY A 1 128 ? -13.138 13.736 3.001 1.00 73.81 128 GLY A C 1
ATOM 1030 O O . GLY A 1 128 ? -13.865 13.030 3.692 1.00 73.81 128 GLY A O 1
ATOM 1031 N N . ASP A 1 129 ? -13.066 13.570 1.676 1.00 82.81 129 ASP A N 1
ATOM 1032 C CA . ASP A 1 129 ? -13.930 12.650 0.911 1.00 82.81 129 ASP A CA 1
ATOM 1033 C C . ASP A 1 129 ? -13.413 11.194 0.862 1.00 82.81 129 ASP A C 1
ATOM 1035 O O . ASP A 1 129 ? -13.879 10.369 0.070 1.00 82.81 129 ASP A O 1
ATOM 1039 N N . SER A 1 130 ? -12.408 10.853 1.673 1.00 89.62 130 SER A N 1
ATOM 1040 C CA . SER A 1 130 ? -11.776 9.524 1.684 1.00 89.62 130 SER A CA 1
ATOM 1041 C C . SER A 1 130 ? -12.608 8.445 2.397 1.00 89.62 130 SER A C 1
ATOM 1043 O O . SER A 1 130 ? -12.303 7.255 2.287 1.00 89.62 130 SER A O 1
ATOM 1045 N N . GLY A 1 131 ? -13.668 8.827 3.116 1.00 93.31 131 GLY A N 1
ATOM 1046 C CA . GLY A 1 131 ? -14.533 7.897 3.852 1.00 93.31 131 GLY A CA 1
ATOM 1047 C C . GLY A 1 131 ? -13.880 7.276 5.091 1.00 93.31 131 GLY A C 1
ATOM 1048 O O . GLY A 1 131 ? -14.376 6.274 5.603 1.00 93.31 131 GLY A O 1
ATOM 1049 N N . PHE A 1 132 ? -12.759 7.835 5.555 1.00 95.00 132 PHE A N 1
ATOM 1050 C CA . PHE A 1 132 ? -12.191 7.506 6.859 1.00 95.00 132 PHE A CA 1
ATOM 1051 C C . PHE A 1 132 ? -13.123 7.983 7.979 1.00 95.00 132 PHE A C 1
ATOM 1053 O O . PHE A 1 132 ? -13.732 9.047 7.837 1.00 95.00 132 PHE A O 1
ATOM 1060 N N . PRO A 1 133 ? -13.232 7.236 9.093 1.00 94.06 133 PRO A N 1
ATOM 1061 C CA . PRO A 1 133 ? -14.024 7.693 10.224 1.00 94.06 133 PRO A CA 1
ATOM 1062 C C . PRO A 1 133 ? -13.458 9.016 10.752 1.00 94.06 133 PRO A C 1
ATOM 1064 O O . PRO A 1 133 ? -12.244 9.209 10.803 1.00 94.06 133 PRO A O 1
ATOM 1067 N N . SER A 1 134 ? -14.338 9.947 11.112 1.00 93.25 134 SER A N 1
ATOM 1068 C CA . SER A 1 134 ? -13.979 11.182 11.826 1.00 93.25 134 SER A CA 1
ATOM 1069 C C . SER A 1 134 ? -13.978 10.988 13.345 1.00 93.25 134 SER A C 1
ATOM 1071 O O . SER A 1 134 ? -13.369 11.764 14.073 1.00 93.25 134 SER A O 1
ATOM 1073 N N . SER A 1 135 ? -14.681 9.959 13.813 1.00 96.94 135 SER A N 1
ATOM 1074 C CA . SER A 1 135 ? -14.853 9.568 15.209 1.00 96.94 135 SER A CA 1
ATOM 1075 C C . SER A 1 135 ? -15.219 8.087 15.272 1.00 96.94 135 SER A C 1
ATOM 1077 O O . SER A 1 135 ? -15.701 7.522 14.288 1.00 96.94 135 SER A O 1
ATOM 1079 N N . PHE A 1 136 ? -15.010 7.467 16.430 1.00 98.38 136 PHE A N 1
ATOM 1080 C CA . PHE A 1 136 ? -15.459 6.104 16.707 1.00 98.38 136 PHE A CA 1
ATOM 1081 C C . PHE A 1 136 ? -16.629 6.110 17.686 1.00 98.38 136 PHE A C 1
ATOM 1083 O O . PHE A 1 136 ? -16.558 6.717 18.755 1.00 98.38 136 PHE A O 1
ATOM 1090 N N . HIS A 1 137 ? -17.685 5.385 17.345 1.00 98.25 137 HIS A N 1
ATOM 1091 C CA . HIS A 1 137 ? -18.887 5.229 18.152 1.00 98.25 137 HIS A CA 1
ATOM 1092 C C . HIS A 1 137 ? -19.062 3.816 18.690 1.00 98.25 137 HIS A C 1
ATOM 1094 O O . HIS A 1 137 ? -19.756 3.657 19.693 1.00 98.25 137 HIS A O 1
ATOM 1100 N N . ALA A 1 138 ? -18.437 2.816 18.065 1.00 98.56 138 ALA A N 1
ATOM 1101 C CA . ALA A 1 138 ? -18.574 1.419 18.454 1.00 98.56 138 ALA A CA 1
ATOM 1102 C C . ALA A 1 138 ? -17.244 0.661 18.441 1.00 98.56 138 ALA A C 1
ATOM 1104 O O . ALA A 1 138 ? -16.335 0.965 17.665 1.00 98.56 138 ALA A O 1
ATOM 1105 N N . GLN A 1 139 ? -17.159 -0.390 19.260 1.00 98.56 139 GLN A N 1
ATOM 1106 C CA . GLN A 1 139 ? -15.992 -1.283 19.308 1.00 98.56 139 GLN A CA 1
ATOM 1107 C C . GLN A 1 139 ? -15.662 -1.862 17.929 1.00 98.56 139 GLN A C 1
ATOM 1109 O O . GLN A 1 139 ? -14.501 -1.886 17.532 1.00 98.56 139 GLN A O 1
ATOM 1114 N N . ALA A 1 140 ? -16.684 -2.247 17.160 1.00 98.38 140 ALA A N 1
ATOM 1115 C CA . ALA A 1 140 ? -16.514 -2.823 15.828 1.00 98.38 140 ALA A CA 1
ATOM 1116 C C . ALA A 1 140 ? -15.797 -1.879 14.844 1.00 98.38 140 ALA A C 1
ATOM 1118 O O . ALA A 1 140 ? -15.025 -2.342 13.999 1.00 98.38 140 ALA A O 1
ATOM 1119 N N . GLU A 1 141 ? -16.018 -0.566 14.955 1.00 98.56 141 GLU A N 1
ATOM 1120 C CA . GLU A 1 141 ? -15.366 0.436 14.106 1.00 98.56 141 GLU A CA 1
ATOM 1121 C C . GLU A 1 141 ? -13.879 0.556 14.448 1.00 98.56 141 GLU A C 1
ATOM 1123 O O . GLU A 1 141 ? -13.038 0.530 13.546 1.00 98.56 141 GLU A O 1
ATOM 1128 N N . VAL A 1 142 ? -13.557 0.593 15.748 1.00 98.69 142 VAL A N 1
ATOM 1129 C CA . VAL A 1 142 ? -12.175 0.584 16.249 1.00 98.69 142 VAL A CA 1
ATOM 1130 C C . VAL A 1 142 ? -11.469 -0.688 15.797 1.00 98.69 142 VAL A C 1
ATOM 1132 O O . VAL A 1 142 ? -10.379 -0.619 15.231 1.00 98.69 142 VAL A O 1
ATOM 1135 N N . SER A 1 143 ? -12.101 -1.851 15.976 1.00 98.81 143 SER A N 1
ATOM 1136 C CA . SER A 1 143 ? -11.514 -3.134 15.595 1.00 98.81 143 SER A CA 1
ATOM 1137 C C . SER A 1 143 ? -11.234 -3.214 14.100 1.00 98.81 143 SER A C 1
ATOM 1139 O O . SER A 1 143 ? -10.148 -3.634 13.700 1.00 98.81 143 SER A O 1
ATOM 1141 N N . LYS A 1 144 ? -12.167 -2.759 13.256 1.00 98.81 144 LYS A N 1
ATOM 1142 C CA . LYS A 1 144 ? -11.965 -2.733 11.802 1.00 98.81 144 LYS A CA 1
ATOM 1143 C C . LYS A 1 144 ? -10.822 -1.794 11.411 1.00 98.81 144 LYS A C 1
ATOM 1145 O O . LYS A 1 144 ? -9.967 -2.181 10.615 1.00 98.81 144 LYS A O 1
ATOM 1150 N N . PHE A 1 145 ? -10.772 -0.600 11.998 1.00 98.75 145 PHE A N 1
ATOM 1151 C CA . PHE A 1 145 ? -9.739 0.391 11.697 1.00 98.75 145 PHE A CA 1
ATOM 1152 C C . PHE A 1 145 ? -8.343 -0.068 12.130 1.00 98.75 145 PHE A C 1
ATOM 1154 O O . PHE A 1 145 ? -7.385 0.007 11.363 1.00 98.75 145 PHE A O 1
ATOM 1161 N N . VAL A 1 146 ? -8.228 -0.601 13.344 1.00 98.75 146 VAL A N 1
ATOM 1162 C CA . VAL A 1 146 ? -6.970 -1.136 13.877 1.00 98.75 146 VAL A CA 1
ATOM 1163 C C . VAL A 1 146 ? -6.510 -2.350 13.067 1.00 98.75 146 VAL A C 1
ATOM 1165 O O . VAL A 1 146 ? -5.324 -2.464 12.766 1.00 98.75 146 VAL A O 1
ATOM 1168 N N . THR A 1 147 ? -7.435 -3.210 12.630 1.00 98.88 147 THR A N 1
ATOM 1169 C CA . THR A 1 147 ? -7.117 -4.329 11.724 1.00 98.88 147 THR A CA 1
ATOM 1170 C C . THR A 1 147 ? -6.572 -3.828 10.391 1.00 98.88 147 THR A C 1
ATOM 1172 O O . THR A 1 147 ? -5.550 -4.333 9.936 1.00 98.88 147 THR A O 1
ATOM 1175 N N . MET A 1 148 ? -7.199 -2.806 9.796 1.00 98.75 148 MET A N 1
ATOM 1176 C CA . MET A 1 148 ? -6.716 -2.167 8.567 1.00 98.75 148 MET A CA 1
ATOM 1177 C C . MET A 1 148 ? -5.275 -1.676 8.717 1.00 98.75 148 MET A C 1
ATOM 1179 O O . MET A 1 148 ? -4.435 -1.964 7.863 1.00 98.75 148 MET A O 1
ATOM 1183 N N . LEU A 1 149 ? -4.976 -0.986 9.819 1.00 98.44 149 LEU A N 1
ATOM 1184 C CA . LEU A 1 149 ? -3.645 -0.451 10.090 1.00 98.44 149 LEU A CA 1
ATOM 1185 C C . LEU A 1 149 ? -2.616 -1.580 10.248 1.00 98.44 149 LEU A C 1
ATOM 1187 O O . LEU A 1 149 ? -1.603 -1.588 9.549 1.00 98.44 149 LEU A O 1
ATOM 1191 N N . ILE A 1 150 ? -2.892 -2.564 11.111 1.00 98.81 150 ILE A N 1
ATOM 1192 C CA . ILE A 1 150 ? -1.977 -3.688 11.358 1.00 98.81 150 ILE A CA 1
ATOM 1193 C C . ILE A 1 150 ? -1.745 -4.486 10.074 1.00 98.81 150 ILE A C 1
ATOM 1195 O O . ILE A 1 150 ? -0.596 -4.790 9.750 1.00 98.81 150 ILE A O 1
ATOM 1199 N N . PHE A 1 151 ? -2.802 -4.789 9.315 1.00 98.75 151 PHE A N 1
ATOM 1200 C CA . PHE A 1 151 ? -2.696 -5.496 8.039 1.00 98.75 151 PHE A CA 1
ATOM 1201 C C . PHE A 1 151 ? -1.832 -4.714 7.041 1.00 98.75 151 PHE A C 1
ATOM 1203 O O . PHE A 1 151 ? -0.937 -5.289 6.420 1.00 98.75 151 PHE A O 1
ATOM 1210 N N . SER A 1 152 ? -2.048 -3.398 6.933 1.00 98.38 152 SER A N 1
ATOM 1211 C CA . SER A 1 152 ? -1.290 -2.519 6.034 1.00 98.38 152 SER A CA 1
ATOM 1212 C C . SER A 1 152 ? 0.207 -2.515 6.357 1.00 98.38 152 SER A C 1
ATOM 1214 O O . SER A 1 152 ? 1.039 -2.639 5.461 1.00 98.38 152 SER A O 1
ATOM 1216 N N . CYS A 1 153 ? 0.552 -2.432 7.643 1.00 97.81 153 CYS A N 1
ATOM 1217 C CA . CYS A 1 153 ? 1.936 -2.413 8.119 1.00 97.81 153 CYS A CA 1
ATOM 1218 C C . CYS A 1 153 ? 2.625 -3.787 8.114 1.00 97.81 153 CYS A C 1
ATOM 1220 O O . CYS A 1 153 ? 3.831 -3.855 8.333 1.00 97.81 153 CYS A O 1
ATOM 1222 N N . SER A 1 154 ? 1.884 -4.876 7.894 1.00 97.19 154 SER A N 1
ATOM 1223 C CA . SER A 1 154 ? 2.417 -6.241 7.928 1.00 97.19 154 SER A CA 1
ATOM 1224 C C . SER A 1 154 ? 2.161 -6.979 6.616 1.00 97.19 154 SER A C 1
ATOM 1226 O O . SER A 1 154 ? 2.980 -6.916 5.703 1.00 97.19 154 SER A O 1
ATOM 1228 N N . ALA A 1 155 ? 1.026 -7.667 6.512 1.00 97.94 155 ALA A N 1
ATOM 1229 C CA . ALA A 1 155 ? 0.689 -8.558 5.413 1.00 97.94 155 ALA A CA 1
ATOM 1230 C C . ALA A 1 155 ? 0.663 -7.847 4.055 1.00 97.94 155 ALA A C 1
ATOM 1232 O O . ALA A 1 155 ? 1.224 -8.369 3.094 1.00 97.94 155 ALA A O 1
ATOM 1233 N N . LEU A 1 156 ? 0.074 -6.647 3.977 1.00 97.94 156 LEU A N 1
ATOM 1234 C CA . LEU A 1 156 ? 0.049 -5.884 2.729 1.00 97.94 156 LEU A CA 1
ATOM 1235 C C . LEU A 1 156 ? 1.461 -5.491 2.300 1.00 97.94 156 LEU A C 1
ATOM 1237 O O . LEU A 1 156 ? 1.843 -5.758 1.165 1.00 97.94 156 LEU A O 1
ATOM 1241 N N . HIS A 1 157 ? 2.234 -4.888 3.211 1.00 97.00 157 HIS A N 1
ATOM 1242 C CA . HIS A 1 157 ? 3.616 -4.503 2.939 1.00 97.00 157 HIS A CA 1
ATOM 1243 C C . HIS A 1 157 ? 4.437 -5.709 2.471 1.00 97.00 157 HIS A C 1
ATOM 1245 O O . HIS A 1 157 ? 5.073 -5.641 1.426 1.00 97.00 157 HIS A O 1
ATOM 1251 N N . ALA A 1 158 ? 4.368 -6.835 3.183 1.00 96.88 158 ALA A N 1
ATOM 1252 C CA . ALA A 1 158 ?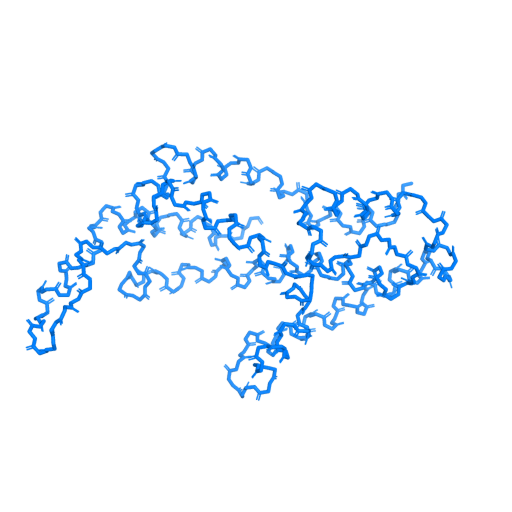 5.067 -8.059 2.806 1.00 96.88 158 ALA A CA 1
ATOM 1253 C C . ALA A 1 158 ? 4.683 -8.537 1.395 1.00 96.88 158 ALA A C 1
ATOM 1255 O O . ALA A 1 158 ? 5.570 -8.836 0.595 1.00 96.88 158 ALA A O 1
ATOM 1256 N N . ALA A 1 159 ? 3.384 -8.544 1.075 1.00 96.94 159 ALA A N 1
ATOM 1257 C CA . ALA A 1 159 ? 2.864 -9.009 -0.208 1.00 96.94 159 ALA A CA 1
ATOM 1258 C C . ALA A 1 159 ? 3.294 -8.144 -1.405 1.00 96.94 159 ALA A C 1
ATOM 1260 O O . ALA A 1 159 ? 3.425 -8.672 -2.505 1.00 96.94 159 ALA A O 1
ATOM 1261 N N . VAL A 1 160 ? 3.504 -6.836 -1.215 1.00 96.56 160 VAL A N 1
ATOM 1262 C CA . VAL A 1 160 ? 3.897 -5.918 -2.307 1.00 96.56 160 VAL A CA 1
ATOM 1263 C C . VAL A 1 160 ? 5.393 -5.596 -2.339 1.00 96.56 160 VAL A C 1
ATOM 1265 O O . VAL A 1 160 ? 5.857 -4.975 -3.296 1.00 96.56 160 VAL A O 1
ATOM 1268 N N . ASN A 1 161 ? 6.141 -5.986 -1.305 1.00 96.25 161 ASN A N 1
ATOM 1269 C CA . ASN A 1 161 ? 7.552 -5.639 -1.146 1.00 96.25 161 ASN A CA 1
ATOM 1270 C C . ASN A 1 161 ? 8.481 -6.840 -1.363 1.00 96.25 161 ASN A C 1
ATOM 1272 O O . ASN A 1 161 ? 9.364 -6.778 -2.211 1.00 96.25 161 ASN A O 1
ATOM 1276 N N . PHE A 1 162 ? 8.290 -7.950 -0.642 1.00 96.19 162 PHE A N 1
ATOM 1277 C CA . PHE A 1 162 ? 9.277 -9.042 -0.651 1.00 96.19 162 PHE A CA 1
ATOM 1278 C C . PHE A 1 162 ? 9.302 -9.848 -1.951 1.00 96.19 162 PHE A C 1
ATOM 1280 O O . PHE A 1 162 ? 10.296 -10.503 -2.237 1.00 96.19 162 PHE A O 1
ATOM 1287 N N . SER A 1 163 ? 8.255 -9.748 -2.770 1.00 94.19 163 SER A N 1
ATOM 1288 C CA . SER A 1 163 ? 8.212 -10.356 -4.100 1.00 94.19 163 SER A CA 1
ATOM 1289 C C . SER A 1 163 ? 8.802 -9.467 -5.199 1.00 94.19 163 SER A C 1
ATOM 1291 O O . SER A 1 163 ? 8.858 -9.888 -6.351 1.00 94.19 163 SER A O 1
ATOM 1293 N N . GLN A 1 164 ? 9.212 -8.226 -4.902 1.00 96.69 164 GLN A N 1
ATOM 1294 C CA . GLN A 1 164 ? 9.681 -7.297 -5.936 1.00 96.69 164 GLN A CA 1
ATOM 1295 C C . GLN A 1 164 ? 10.864 -7.864 -6.721 1.00 96.69 164 GLN A C 1
ATOM 1297 O O . GLN A 1 164 ? 10.862 -7.796 -7.951 1.00 96.69 164 GLN A O 1
ATOM 1302 N N . LEU A 1 165 ? 11.854 -8.439 -6.029 1.00 95.94 165 LEU A N 1
ATOM 1303 C CA . LEU A 1 165 ? 13.010 -9.034 -6.691 1.00 95.94 165 LEU A CA 1
ATOM 1304 C C . LEU A 1 165 ? 12.609 -10.229 -7.562 1.00 95.94 165 LEU A C 1
ATOM 1306 O O . LEU A 1 165 ? 13.040 -10.288 -8.706 1.00 95.94 165 LEU A O 1
ATOM 1310 N N . ASP A 1 166 ? 11.758 -11.130 -7.074 1.00 96.25 166 ASP A N 1
ATOM 1311 C CA . ASP A 1 166 ? 11.375 -12.343 -7.810 1.00 96.25 166 ASP A CA 1
ATOM 1312 C C . ASP A 1 166 ? 10.760 -12.023 -9.181 1.00 96.25 166 ASP A C 1
ATOM 1314 O O . ASP A 1 166 ? 11.067 -12.679 -10.177 1.00 96.25 166 ASP A O 1
ATOM 1318 N N . PHE A 1 167 ? 9.934 -10.974 -9.255 1.00 94.62 167 PHE A N 1
ATOM 1319 C CA . PHE A 1 167 ? 9.314 -10.544 -10.511 1.00 94.62 167 PHE A CA 1
ATOM 1320 C C . PHE A 1 167 ? 10.222 -9.659 -11.371 1.00 94.62 167 PHE A C 1
ATOM 1322 O O . PHE A 1 167 ? 10.145 -9.726 -12.599 1.00 94.62 167 PHE A O 1
ATOM 1329 N N . ALA A 1 168 ? 11.056 -8.815 -10.763 1.00 95.81 168 ALA A N 1
ATOM 1330 C CA . ALA A 1 168 ? 11.854 -7.826 -11.488 1.00 95.81 168 ALA A CA 1
ATOM 1331 C C . ALA A 1 168 ? 13.289 -8.272 -11.804 1.00 95.81 168 ALA A C 1
ATOM 1333 O O . ALA A 1 168 ? 13.971 -7.599 -12.577 1.00 95.81 168 ALA A O 1
ATOM 1334 N N . LEU A 1 169 ? 13.753 -9.397 -11.244 1.00 95.50 169 LEU A N 1
ATOM 1335 C CA . LEU A 1 169 ? 15.077 -9.960 -11.525 1.00 95.50 169 LEU A CA 1
ATOM 1336 C C . LEU A 1 169 ? 15.244 -10.242 -13.022 1.00 95.50 169 LEU A C 1
ATOM 1338 O O . LEU A 1 169 ? 16.291 -9.958 -13.602 1.00 95.50 169 LEU A O 1
ATOM 1342 N N . TRP A 1 170 ? 14.184 -10.740 -13.663 1.00 96.31 170 TRP A N 1
ATOM 1343 C CA . TRP A 1 170 ? 14.085 -10.771 -15.115 1.00 96.31 170 TRP A CA 1
ATOM 1344 C C . TRP A 1 170 ? 13.552 -9.427 -15.625 1.00 96.31 170 TRP A C 1
ATOM 1346 O O . TRP A 1 170 ? 12.344 -9.236 -15.757 1.00 96.31 170 TRP A O 1
ATOM 1356 N N . MET A 1 171 ? 14.461 -8.488 -15.911 1.00 95.75 171 MET A N 1
ATOM 1357 C CA . MET A 1 171 ? 14.130 -7.108 -16.303 1.00 95.75 171 MET A CA 1
ATOM 1358 C C . MET A 1 171 ? 13.028 -6.991 -17.380 1.00 95.75 171 MET A C 1
ATOM 1360 O O . MET A 1 171 ? 12.142 -6.156 -17.189 1.00 95.75 171 MET A O 1
ATOM 1364 N N . PRO A 1 172 ? 12.987 -7.817 -18.451 1.00 96.06 172 PRO A N 1
ATOM 1365 C CA . PRO A 1 172 ? 11.922 -7.721 -19.453 1.00 96.06 172 PRO A CA 1
ATOM 1366 C C . PRO A 1 172 ? 10.501 -7.931 -18.903 1.00 96.06 172 PRO A C 1
ATOM 1368 O O . PRO A 1 172 ? 9.544 -7.460 -19.509 1.00 96.06 172 PRO A O 1
ATOM 1371 N N . ASN A 1 173 ? 10.342 -8.613 -17.762 1.00 96.94 173 ASN A N 1
ATOM 1372 C CA . ASN A 1 173 ? 9.043 -8.801 -17.110 1.00 96.94 173 ASN A CA 1
ATOM 1373 C C . ASN A 1 173 ? 8.553 -7.538 -16.379 1.00 96.94 173 ASN A C 1
ATOM 1375 O O . ASN A 1 173 ? 7.348 -7.321 -16.279 1.00 96.94 173 ASN A O 1
ATOM 1379 N N . CYS A 1 174 ? 9.460 -6.707 -15.855 1.00 95.88 174 CYS A N 1
ATOM 1380 C CA . CYS A 1 174 ? 9.133 -5.499 -15.085 1.00 95.88 174 CYS A CA 1
ATOM 1381 C C . CYS A 1 174 ? 10.152 -4.368 -15.349 1.00 95.88 174 CYS A C 1
ATOM 1383 O O . CYS A 1 174 ? 10.915 -4.003 -14.448 1.00 95.88 174 CYS A O 1
ATOM 1385 N N . PRO A 1 175 ? 10.199 -3.790 -16.565 1.00 96.19 175 PRO A N 1
ATOM 1386 C CA . PRO A 1 175 ? 11.155 -2.735 -16.882 1.00 96.19 175 PRO A CA 1
ATOM 1387 C C . PRO A 1 175 ? 10.826 -1.443 -16.116 1.00 96.19 175 PRO A C 1
ATOM 1389 O O . PRO A 1 175 ? 9.720 -0.911 -16.205 1.00 96.19 175 PRO A O 1
ATOM 1392 N N . GLY A 1 176 ? 11.801 -0.897 -15.381 1.00 94.75 176 GLY A N 1
ATOM 1393 C CA . GLY A 1 176 ? 11.638 0.375 -14.657 1.00 94.75 176 GLY A CA 1
ATOM 1394 C C . GLY A 1 176 ? 11.504 1.600 -15.576 1.00 94.75 176 GLY A C 1
ATOM 1395 O O . GLY A 1 176 ? 10.969 2.642 -15.184 1.00 94.75 176 GLY A O 1
ATOM 1396 N N . THR A 1 177 ? 11.964 1.484 -16.822 1.00 96.06 177 THR A N 1
ATOM 1397 C CA . THR A 1 177 ? 11.864 2.526 -17.845 1.00 96.06 177 THR A CA 1
ATOM 1398 C C . THR A 1 177 ? 11.752 1.921 -19.243 1.00 96.06 177 THR A C 1
ATOM 1400 O O . THR A 1 177 ? 12.092 0.760 -19.440 1.00 96.06 177 THR A O 1
ATOM 1403 N N . MET A 1 178 ? 11.291 2.717 -20.206 1.00 96.62 178 MET A N 1
ATOM 1404 C CA . MET A 1 178 ? 11.288 2.385 -21.632 1.00 96.62 178 MET A CA 1
ATOM 1405 C C . MET A 1 178 ? 12.056 3.479 -22.377 1.00 96.62 178 MET A C 1
ATOM 1407 O O . MET A 1 178 ? 11.816 4.664 -22.143 1.00 96.62 178 MET A O 1
ATOM 1411 N N . MET A 1 179 ? 12.986 3.092 -23.248 1.00 95.69 179 MET A N 1
ATOM 1412 C CA . MET A 1 179 ? 13.920 4.007 -23.923 1.00 95.69 179 MET A CA 1
ATOM 1413 C C . MET A 1 179 ? 13.378 4.575 -25.240 1.00 95.69 179 MET A C 1
ATOM 1415 O O . MET A 1 179 ? 13.956 5.505 -25.798 1.00 95.69 179 MET A O 1
ATOM 1419 N N . GLN A 1 180 ? 12.260 4.036 -25.724 1.00 94.50 180 GLN A N 1
ATOM 1420 C CA . GLN A 1 180 ? 11.591 4.440 -26.958 1.00 94.50 180 GLN A CA 1
ATOM 1421 C C . GLN A 1 180 ? 10.081 4.594 -26.718 1.00 94.50 180 GLN A C 1
ATOM 1423 O O . GLN A 1 180 ? 9.535 3.983 -25.791 1.00 94.50 180 GLN A O 1
ATOM 1428 N N . PRO A 1 181 ? 9.378 5.408 -27.526 1.00 94.94 181 PRO A N 1
ATOM 1429 C CA . PRO A 1 181 ? 7.929 5.524 -27.434 1.00 94.94 181 PRO A CA 1
ATOM 1430 C C . PRO A 1 181 ? 7.229 4.206 -27.812 1.00 94.94 181 PRO A C 1
ATOM 1432 O O . PRO A 1 181 ? 7.783 3.402 -28.563 1.00 94.94 181 PRO A O 1
ATOM 1435 N N . PRO A 1 182 ? 5.977 3.995 -27.363 1.00 95.00 182 PRO A N 1
ATOM 1436 C CA . PRO A 1 182 ? 5.180 2.861 -27.810 1.00 95.00 182 PRO A CA 1
ATOM 1437 C C . PRO A 1 182 ? 5.068 2.817 -29.344 1.00 95.00 182 PRO A C 1
ATOM 1439 O O . PRO A 1 182 ? 4.909 3.870 -29.975 1.00 95.00 182 PRO A O 1
ATOM 1442 N N . PRO A 1 183 ? 5.099 1.624 -29.960 1.00 93.56 183 PRO A N 1
ATOM 1443 C CA . PRO A 1 183 ? 4.993 1.488 -31.406 1.00 93.56 183 PRO A CA 1
ATOM 1444 C C . PRO A 1 183 ? 3.632 1.983 -31.907 1.00 93.56 183 PRO A C 1
ATOM 1446 O O . PRO A 1 183 ? 2.594 1.690 -31.317 1.00 93.56 183 PRO A O 1
ATOM 1449 N N . GLN A 1 184 ? 3.636 2.728 -33.014 1.00 94.62 184 GLN A N 1
ATOM 1450 C CA . GLN A 1 184 ? 2.423 3.343 -33.577 1.00 94.62 184 GLN A CA 1
ATOM 1451 C C . GLN A 1 184 ? 1.769 2.497 -34.679 1.00 94.62 184 GLN A C 1
ATOM 1453 O O . GLN A 1 184 ? 0.636 2.761 -35.078 1.00 94.62 184 GLN A O 1
ATOM 1458 N N . VAL A 1 185 ? 2.470 1.475 -35.180 1.00 94.75 185 VAL A N 1
ATOM 1459 C CA . VAL A 1 185 ? 2.028 0.651 -36.311 1.00 94.75 185 VAL A CA 1
ATOM 1460 C C . VAL A 1 185 ? 2.286 -0.824 -36.011 1.00 94.75 185 VAL A C 1
ATOM 1462 O O . VAL A 1 185 ? 3.288 -1.183 -35.393 1.00 94.75 185 VAL A O 1
ATOM 1465 N N . LYS A 1 186 ? 1.370 -1.698 -36.436 1.00 94.62 186 LYS A N 1
ATOM 1466 C CA . LYS A 1 186 ? 1.500 -3.152 -36.261 1.00 94.62 186 LYS A CA 1
ATOM 1467 C C . LYS A 1 186 ? 2.468 -3.747 -37.289 1.00 94.62 186 LYS A C 1
ATOM 1469 O O . LYS A 1 186 ? 2.542 -3.265 -38.414 1.00 94.62 186 LYS A O 1
ATOM 1474 N N . GLY A 1 187 ? 3.141 -4.839 -36.918 1.00 94.06 187 GLY A N 1
ATOM 1475 C CA . GLY A 1 187 ? 3.925 -5.675 -37.841 1.00 94.06 187 GLY A CA 1
ATOM 1476 C C . GLY A 1 187 ? 5.273 -5.102 -38.290 1.00 94.06 187 GLY A C 1
ATOM 1477 O O . GLY A 1 187 ? 5.872 -5.658 -39.200 1.00 94.06 187 GLY A O 1
ATOM 1478 N N . GLN A 1 188 ? 5.739 -4.008 -37.680 1.00 91.31 188 GLN A N 1
ATOM 1479 C CA . GLN A 1 188 ? 7.011 -3.354 -38.029 1.00 91.31 188 GLN A CA 1
ATOM 1480 C C . GLN A 1 188 ? 8.122 -3.562 -36.992 1.00 91.31 188 GLN A C 1
ATOM 1482 O O . GLN A 1 188 ? 9.251 -3.168 -37.243 1.00 91.31 188 GLN A O 1
ATOM 1487 N N . ILE A 1 189 ? 7.802 -4.151 -35.838 1.00 95.62 189 ILE A N 1
ATOM 1488 C CA . ILE A 1 189 ? 8.740 -4.311 -34.724 1.00 95.62 189 ILE A CA 1
ATOM 1489 C C . ILE A 1 189 ? 9.545 -5.591 -34.902 1.00 95.62 189 ILE A C 1
ATOM 1491 O O . ILE A 1 189 ? 8.976 -6.675 -35.046 1.00 95.62 189 ILE A O 1
ATOM 1495 N N . THR A 1 190 ? 10.862 -5.438 -34.879 1.00 95.50 190 THR A N 1
ATOM 1496 C CA . THR A 1 190 ? 11.848 -6.518 -34.874 1.00 95.50 190 THR A CA 1
ATOM 1497 C C . THR A 1 190 ? 12.296 -6.846 -33.446 1.00 95.50 190 THR A C 1
ATOM 1499 O O . THR A 1 190 ? 11.952 -6.149 -32.491 1.00 95.50 190 THR A O 1
ATOM 1502 N N . GLU A 1 191 ? 13.066 -7.920 -33.274 1.00 94.75 191 GLU A N 1
ATOM 1503 C CA . GLU A 1 191 ? 13.655 -8.257 -31.972 1.00 94.75 191 GLU A CA 1
ATOM 1504 C C . GLU A 1 191 ? 14.668 -7.198 -31.507 1.00 94.75 191 GLU A C 1
ATOM 1506 O O . GLU A 1 191 ? 14.643 -6.800 -30.341 1.00 94.75 191 GLU A O 1
ATOM 1511 N N . ASP A 1 192 ? 15.480 -6.666 -32.426 1.00 95.69 192 ASP A N 1
ATOM 1512 C CA . ASP A 1 192 ? 16.427 -5.582 -32.138 1.00 95.69 192 ASP A CA 1
ATOM 1513 C C . ASP A 1 192 ? 15.705 -4.319 -31.650 1.00 95.69 192 ASP A C 1
ATOM 1515 O O . ASP A 1 192 ? 16.161 -3.663 -30.709 1.00 95.69 192 ASP A O 1
ATOM 1519 N N . ASP A 1 193 ? 14.534 -4.012 -32.222 1.00 95.00 193 ASP A N 1
ATOM 1520 C CA . ASP A 1 193 ? 13.695 -2.913 -31.743 1.00 95.00 193 ASP A CA 1
ATOM 1521 C C . ASP A 1 193 ? 13.244 -3.162 -30.299 1.00 95.00 193 ASP A C 1
ATOM 1523 O O . ASP A 1 193 ? 13.372 -2.269 -29.463 1.00 95.00 193 ASP A O 1
ATOM 1527 N N . ILE A 1 194 ? 12.785 -4.376 -29.965 1.00 94.69 194 ILE A N 1
ATOM 1528 C CA . ILE A 1 194 ? 12.375 -4.722 -28.592 1.00 94.69 194 ILE A CA 1
ATOM 1529 C C . ILE A 1 194 ? 13.537 -4.508 -27.621 1.00 94.69 194 ILE A C 1
ATOM 1531 O O . ILE A 1 194 ? 13.352 -3.860 -26.591 1.00 94.69 194 ILE A O 1
ATOM 1535 N N . VAL A 1 195 ? 14.734 -4.999 -27.950 1.00 95.62 195 VAL A N 1
ATOM 1536 C CA . VAL A 1 195 ? 15.928 -4.806 -27.113 1.00 95.62 195 VAL A CA 1
ATOM 1537 C C . VAL A 1 195 ? 16.254 -3.318 -26.961 1.00 95.62 195 VAL A C 1
ATOM 1539 O O . VAL A 1 195 ? 16.566 -2.875 -25.858 1.00 95.62 195 VAL A O 1
ATOM 1542 N N . SER A 1 196 ? 16.107 -2.525 -28.027 1.00 95.56 196 SER A N 1
ATOM 1543 C CA . SER A 1 196 ? 16.336 -1.075 -27.990 1.00 95.56 196 SER A CA 1
ATOM 1544 C C . SER A 1 196 ? 15.328 -0.304 -27.126 1.00 95.56 196 SER A C 1
ATOM 1546 O O . SER A 1 196 ? 15.609 0.821 -26.708 1.00 95.56 196 SER A O 1
ATOM 1548 N N . PHE A 1 197 ? 14.152 -0.881 -26.858 1.00 96.62 197 PHE A N 1
ATOM 1549 C CA . PHE A 1 197 ? 13.116 -0.256 -26.033 1.00 96.62 197 PHE A CA 1
ATOM 1550 C C . PHE A 1 197 ? 13.374 -0.470 -24.540 1.00 96.62 197 PHE A C 1
ATOM 1552 O O . PHE A 1 197 ? 12.879 0.308 -23.721 1.00 96.62 197 PHE A O 1
ATOM 1559 N N . LEU A 1 198 ? 14.119 -1.516 -24.181 1.00 97.25 198 LEU A N 1
ATOM 1560 C CA . LEU A 1 198 ? 14.399 -1.883 -22.798 1.00 97.25 198 LEU A CA 1
ATOM 1561 C C . LEU A 1 198 ? 15.429 -0.934 -22.146 1.00 97.25 198 LEU A C 1
ATOM 1563 O O . LEU A 1 198 ? 16.197 -0.272 -22.847 1.00 97.25 198 LEU A O 1
ATOM 1567 N N . PRO A 1 199 ? 15.457 -0.847 -20.800 1.00 97.12 199 PRO A N 1
ATOM 1568 C CA . PRO A 1 199 ? 16.470 -0.097 -20.066 1.00 97.12 199 PRO A CA 1
ATOM 1569 C C . PRO A 1 199 ? 17.901 -0.484 -20.446 1.00 97.12 199 PRO A C 1
ATOM 1571 O O . PRO A 1 199 ? 18.205 -1.661 -20.651 1.00 97.12 199 PRO A O 1
ATOM 1574 N N . ASP A 1 200 ? 18.806 0.495 -20.412 1.00 95.56 200 ASP A N 1
ATOM 1575 C CA . ASP A 1 200 ? 20.236 0.205 -20.459 1.00 95.56 200 ASP A CA 1
ATOM 1576 C C . ASP A 1 200 ? 20.703 -0.581 -19.217 1.00 95.56 200 ASP A C 1
ATOM 1578 O O . ASP A 1 200 ? 20.032 -0.643 -18.178 1.00 95.56 200 ASP A O 1
ATOM 1582 N N . ALA A 1 201 ? 21.893 -1.178 -19.318 1.00 95.56 201 ALA A N 1
ATOM 1583 C CA . ALA A 1 201 ? 22.449 -2.013 -18.259 1.00 95.56 201 ALA A CA 1
ATOM 1584 C C . ALA A 1 201 ? 22.615 -1.267 -16.922 1.00 95.56 201 ALA A C 1
ATOM 1586 O O . ALA A 1 201 ? 22.438 -1.865 -15.863 1.00 95.56 201 ALA A O 1
ATOM 1587 N N . ASN A 1 202 ? 22.920 0.035 -16.936 1.00 95.69 202 ASN A N 1
ATOM 1588 C CA . ASN A 1 202 ? 23.106 0.805 -15.707 1.00 95.69 202 ASN A CA 1
ATOM 1589 C C . ASN A 1 202 ? 21.771 1.043 -14.996 1.00 95.69 202 ASN A C 1
ATOM 1591 O O . ASN A 1 202 ? 21.692 0.869 -13.779 1.00 95.69 202 ASN A O 1
ATOM 1595 N N . ALA A 1 203 ? 20.728 1.426 -15.735 1.00 95.44 203 ALA A N 1
ATOM 1596 C CA . ALA A 1 203 ? 19.385 1.603 -15.197 1.00 95.44 203 ALA A CA 1
ATOM 1597 C C . ALA A 1 203 ? 18.828 0.273 -14.663 1.00 95.44 203 ALA A C 1
ATOM 1599 O O . ALA A 1 203 ? 18.366 0.217 -13.521 1.00 95.44 203 ALA A O 1
ATOM 1600 N N . ALA A 1 204 ? 18.960 -0.812 -15.436 1.00 96.56 204 ALA A N 1
ATOM 1601 C CA . ALA A 1 204 ? 18.534 -2.147 -15.020 1.00 96.56 204 ALA A CA 1
ATOM 1602 C C . ALA A 1 204 ? 19.245 -2.603 -13.732 1.00 96.56 204 ALA A C 1
ATOM 1604 O O . ALA A 1 204 ? 18.586 -2.972 -12.759 1.00 96.56 204 ALA A O 1
ATOM 1605 N N . CYS A 1 205 ? 20.579 -2.502 -13.678 1.00 96.50 205 CYS A N 1
ATOM 1606 C CA . CYS A 1 205 ? 21.356 -2.875 -12.494 1.00 96.50 205 CYS A CA 1
ATOM 1607 C C . CYS A 1 205 ? 20.986 -2.039 -11.265 1.00 96.50 205 CYS A C 1
ATOM 1609 O O . CYS A 1 205 ? 20.849 -2.596 -10.177 1.00 96.50 205 CYS A O 1
ATOM 1611 N N . ARG A 1 206 ? 20.773 -0.722 -11.409 1.00 96.56 206 ARG A N 1
ATOM 1612 C CA . ARG A 1 206 ? 20.341 0.134 -10.288 1.00 96.56 206 ARG A CA 1
ATOM 1613 C C . ARG A 1 206 ? 19.011 -0.334 -9.700 1.00 96.56 206 ARG A C 1
ATOM 1615 O O . ARG A 1 206 ? 18.895 -0.413 -8.475 1.00 96.56 206 ARG A O 1
ATOM 1622 N N . VAL A 1 207 ? 18.031 -0.662 -10.548 1.00 96.81 207 VAL A N 1
ATOM 1623 C CA . VAL A 1 207 ? 16.733 -1.183 -10.092 1.00 96.81 207 VAL A CA 1
ATOM 1624 C C . VAL A 1 207 ? 16.923 -2.523 -9.383 1.00 96.81 207 VAL A C 1
ATOM 1626 O O . VAL A 1 207 ? 16.536 -2.641 -8.225 1.00 96.81 207 VAL A O 1
ATOM 1629 N N . VAL A 1 208 ? 17.593 -3.498 -10.004 1.00 96.69 208 VAL A N 1
ATOM 1630 C CA . VAL A 1 208 ? 17.784 -4.839 -9.417 1.00 96.69 208 VAL A CA 1
ATOM 1631 C C . VAL A 1 208 ? 18.556 -4.791 -8.093 1.00 96.69 208 VAL A C 1
ATOM 1633 O O . VAL A 1 208 ? 18.159 -5.452 -7.131 1.00 96.69 208 VAL A O 1
ATOM 1636 N N . MET A 1 209 ? 19.612 -3.977 -7.989 1.00 96.12 209 MET A N 1
ATOM 1637 C CA . MET A 1 209 ? 20.350 -3.790 -6.731 1.00 96.12 209 MET A CA 1
ATOM 1638 C C . MET A 1 209 ? 19.461 -3.191 -5.637 1.00 96.12 209 MET A C 1
ATOM 1640 O O . MET A 1 209 ? 19.495 -3.647 -4.495 1.00 96.12 209 MET A O 1
ATOM 1644 N N . THR A 1 210 ? 18.638 -2.197 -5.985 1.00 96.31 210 THR A N 1
ATOM 1645 C CA . THR A 1 210 ? 17.697 -1.582 -5.039 1.00 96.31 210 THR A CA 1
ATOM 1646 C C . THR A 1 210 ? 16.669 -2.601 -4.558 1.00 96.31 210 THR A C 1
ATOM 1648 O O . THR A 1 210 ? 16.467 -2.746 -3.355 1.00 96.31 210 THR A O 1
ATOM 1651 N N . LEU A 1 211 ? 16.055 -3.349 -5.477 1.00 96.62 211 LEU A N 1
ATOM 1652 C CA . LEU A 1 211 ? 15.043 -4.350 -5.138 1.00 96.62 211 LEU A CA 1
ATOM 1653 C C . LEU A 1 211 ? 15.629 -5.515 -4.340 1.00 96.62 211 LEU A C 1
ATOM 1655 O O . LEU A 1 211 ? 14.962 -6.023 -3.444 1.00 96.62 211 LEU A O 1
ATOM 1659 N N . THR A 1 212 ? 16.891 -5.881 -4.586 1.00 95.94 212 THR A N 1
ATOM 1660 C CA . THR A 1 212 ? 17.615 -6.849 -3.749 1.00 95.94 212 THR A CA 1
ATOM 1661 C C . THR A 1 212 ? 17.675 -6.394 -2.295 1.00 95.94 212 THR A C 1
ATOM 1663 O O . THR A 1 212 ? 17.417 -7.202 -1.409 1.00 95.94 212 THR A O 1
ATOM 1666 N N . MET A 1 213 ? 17.976 -5.114 -2.043 1.00 94.56 213 MET A N 1
ATOM 1667 C CA . MET A 1 213 ? 18.024 -4.561 -0.684 1.00 94.56 213 MET A CA 1
ATOM 1668 C C . MET A 1 213 ? 16.635 -4.463 -0.049 1.00 94.56 213 MET A C 1
ATOM 1670 O O . MET A 1 213 ? 16.480 -4.809 1.117 1.00 94.56 213 MET A O 1
ATOM 1674 N N . LEU A 1 214 ? 15.629 -4.012 -0.806 1.00 94.62 214 LEU A N 1
ATOM 1675 C CA . LEU A 1 214 ? 14.261 -3.852 -0.300 1.00 94.62 214 LEU A CA 1
ATOM 1676 C C . LEU A 1 214 ? 13.571 -5.190 -0.019 1.00 94.62 214 LEU A C 1
ATOM 1678 O O . LEU A 1 214 ? 12.725 -5.256 0.867 1.00 94.62 214 LEU A O 1
ATOM 1682 N N . SER A 1 215 ? 13.936 -6.250 -0.744 1.00 94.44 215 SER A N 1
ATOM 1683 C CA . SER A 1 215 ? 13.319 -7.574 -0.594 1.00 94.44 215 SER A CA 1
ATOM 1684 C C . SER A 1 215 ? 13.920 -8.399 0.551 1.00 94.44 215 SER A C 1
ATOM 1686 O O . SER A 1 215 ? 13.393 -9.466 0.861 1.00 94.44 215 SER A O 1
ATOM 1688 N N . GLN A 1 216 ? 14.997 -7.938 1.200 1.00 88.75 216 GLN A N 1
ATOM 1689 C CA . GLN A 1 216 ? 15.497 -8.600 2.407 1.00 88.75 216 GLN A CA 1
ATOM 1690 C C . GLN A 1 216 ? 14.559 -8.327 3.594 1.00 88.75 216 GLN A C 1
ATOM 1692 O O . GLN A 1 216 ? 14.097 -7.194 3.754 1.00 88.75 216 GLN A O 1
ATOM 1697 N N . PRO A 1 217 ? 14.298 -9.321 4.461 1.00 75.38 217 PRO A N 1
ATOM 1698 C CA . PRO A 1 217 ? 13.623 -9.076 5.729 1.00 75.38 217 PRO A CA 1
ATOM 1699 C C . PRO A 1 217 ? 14.426 -8.068 6.565 1.00 75.38 217 PRO A C 1
ATOM 1701 O O . PRO A 1 217 ? 15.633 -8.244 6.749 1.00 75.38 217 PRO A O 1
ATOM 1704 N N . GLY A 1 218 ? 13.758 -7.008 7.026 1.00 59.88 218 GLY A N 1
ATOM 1705 C CA . GLY A 1 218 ? 14.317 -6.002 7.937 1.00 59.88 218 GLY A CA 1
ATOM 1706 C C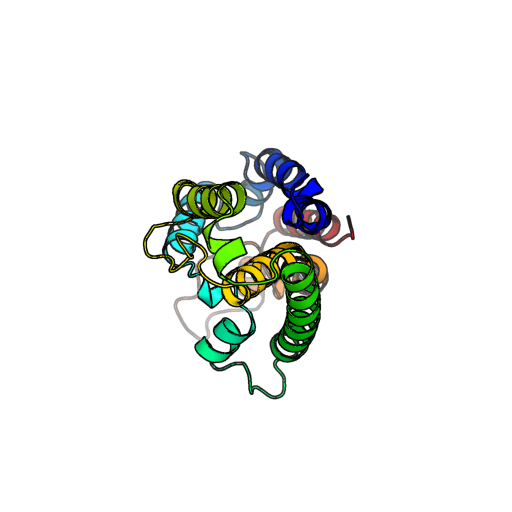 . GLY A 1 218 ? 14.152 -6.354 9.408 1.00 59.88 218 GLY A C 1
ATOM 1707 O O . GLY A 1 218 ? 13.302 -7.217 9.723 1.00 59.88 218 GLY A O 1
#

pLDDT: mean 95.51, std 4.29, range [59.88, 98.88]